Protein AF-A0A9P1G2E0-F1 (afdb_monomer)

Mean predicted aligned error: 15.25 Å

Nearest PDB structures (foldseek):
  3blz-assembly1_D  TM=8.484E-01  e=2.806E-01  Shewanella baltica OS155
  5u6y-assembly1_A  TM=2.584E-01  e=3.972E-03  Rattus norvegicus
  8uso-assembly1_A  TM=2.865E-01  e=1.308E-02  Homo sapiens
  4tw1-assembly1_C  TM=4.889E-01  e=6.371E+00  Staphylococcus aureus subsp. aureus USA300_TCH1516

Radius of gyration: 26.03 Å; Cα contacts (8 Å, |Δi|>4): 347; chains: 1; bounding box: 68×66×63 Å

Solvent-accessible surface area (backbone atoms only — not comparable to full-atom values): 17480 Å² total; per-residue (Å²): 87,64,48,99,87,64,48,82,43,88,71,55,65,56,67,60,50,52,50,50,52,50,47,46,41,65,70,46,50,50,56,50,22,64,74,70,73,52,82,71,76,44,79,48,80,31,63,42,84,47,91,59,60,47,47,65,48,75,45,81,41,80,42,79,42,72,43,99,84,67,46,82,44,78,46,79,44,68,52,27,35,42,29,39,35,58,32,25,36,72,94,79,38,53,49,60,81,35,58,54,49,69,48,30,53,50,53,41,49,52,53,37,58,36,43,71,80,35,85,56,94,45,71,68,32,53,55,49,38,26,50,52,33,29,44,42,35,78,73,62,58,74,67,61,93,87,61,54,61,92,73,71,59,94,47,69,54,57,44,50,30,60,76,46,41,17,73,69,56,69,69,62,45,53,50,48,49,51,57,50,53,51,53,55,51,62,74,67,53,76,84,70,82,94,70,89,83,84,90,80,78,92,76,92,75,83,77,71,78,76,66,80,75,70,56,71,65,58,60,50,53,52,49,52,40,52,48,32,38,52,48,9,51,50,60,24,34,52,70,51,23,54,77,61,51,54,82,88,35,71,52,74,50,68,46,100,89,67,46,82,44,78,34,48,33,68,60,46,47,51,45,24,54,69,39,60,52,48,71,75,57,52,75,74,38,75,82,53,64,73,62,76,79,76,124

pLDDT: mean 86.33, std 17.56, range [36.38, 98.75]

Sequence (295 aa):
MRTPEGKKVPLKNRDKVVQTLHELNTKVALPICRQFGLRYNFFSEHHPQAKKAGVTCKEPLILRKQGPDGTEVQETRYLVTIRLRLRLHPTKGDPQTDFVSHGTQIAVLLHELCHLKHMNHGKDFMLFLRDIFAFANKTLGVFAAGESNEIPSPWPWENLIFQRAGDVSDEELLKLFAEHREKQRQVKTPEPPEEAKEPNQVEAETEAEVLPEVPEALDIEVAVALEAYFDGLHNGDVDRFKEVWHPEGHLYWISPEGDLVDRNAEQFIAYVEENKKSPHLAEYDPRWQGIRHGQ

Secondary structure (DSSP, 8-state):
-B-TT--B-PPS-HHHHHHHHHHIIIIIIHHHHHHHT---SEEEEPPTT-SSSEEEEEEEEEEEEE-TTSPEEEEEEEEEEEEE--B--TTTS-TTT-B--HHHHHHHHHHHHHHTT-SS-SHHHHHHHHHHHHHIIIII--PPTT---SS--SSHHHHHHHHTTT---HHHHHHHHHHHHHHHHHHH-PPPPS---------------------HHHHHHHHHHHHHHHHHHHHT-HHHHHTTS-TT-EEEEE-TTSPEEEEEHHHHHHHHHH-TT-HHHHTT-HHHHTTTT--

Organism: NCBI:txid2562237

InterPro domains:
  IPR002725 YgjP-like, metallopeptidase domain [PF01863] (108-130)
  IPR032710 NTF2-like domain superfamily [SSF54427] (222-281)
  IPR039437 Aldolase FrzH/putative lumazine-binding [PF12893] (222-277)

Foldseek 3Di:
DADPVRDDDDAAPVVVQVVLQVCCVPLAVVVLCVVPVFDADEEEADDLQDPDQKDKDWAWDWDWDQDPVRDTDTDTDTHIYIHGHQAHRVVGDDRNPGGFFQLQRNLRSLLNSLCSPDVDPDLSSLLSSLVSQ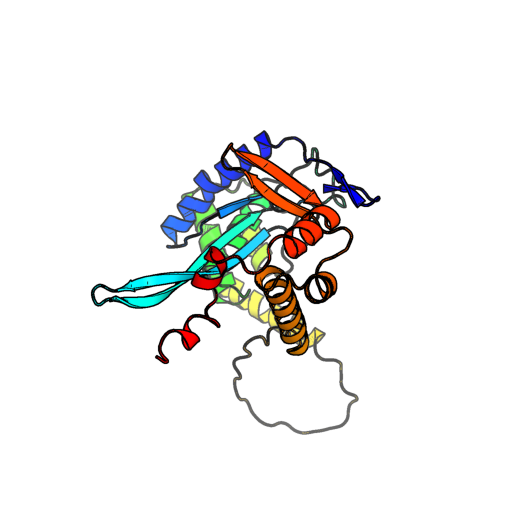CCCCPPSVSDDPPGDHPDDDPQPSSNVSSNCSSPDDSVRSVVSRVVVVVVVVVVPDDDDPDDDDDDDDDDDDDPPPPDPPPPPVVVVVVVQLVVLCVCCQQQLPLVSNVVNADQQDWDWDADPVRDIDIDGPVRVSVVSNVCHHDVVVLVVPPVNVVVVVPD

Structure (mmCIF, N/CA/C/O backbone):
data_AF-A0A9P1G2E0-F1
#
_entry.id   AF-A0A9P1G2E0-F1
#
loop_
_atom_site.group_PDB
_atom_site.id
_atom_site.type_symbol
_atom_site.label_atom_id
_atom_site.label_alt_id
_atom_site.label_comp_id
_atom_site.label_asym_id
_atom_site.label_entity_id
_atom_site.label_seq_id
_atom_site.pdbx_PDB_ins_code
_atom_site.Cartn_x
_atom_site.Cartn_y
_atom_site.Cartn_z
_atom_site.occupancy
_atom_site.B_iso_or_equiv
_atom_site.auth_seq_id
_atom_site.auth_comp_id
_atom_site.auth_asym_id
_atom_site.auth_atom_id
_atom_site.pdbx_PDB_model_num
ATOM 1 N N . MET A 1 1 ? 10.380 5.609 -15.021 1.00 85.81 1 MET A N 1
ATOM 2 C CA . MET A 1 1 ? 9.732 6.927 -15.215 1.00 85.81 1 MET A CA 1
ATOM 3 C C . MET A 1 1 ? 9.804 7.292 -16.685 1.00 85.81 1 MET A C 1
ATOM 5 O O . MET A 1 1 ? 10.759 6.869 -17.326 1.00 85.81 1 MET A O 1
ATOM 9 N N . ARG A 1 2 ? 8.838 8.034 -17.229 1.00 84.88 2 ARG A N 1
ATOM 10 C CA . ARG A 1 2 ? 8.972 8.646 -18.558 1.00 84.88 2 ARG A CA 1
ATOM 11 C C . ARG A 1 2 ? 9.260 10.141 -18.427 1.00 84.88 2 ARG A C 1
ATOM 13 O O . ARG A 1 2 ? 8.618 10.794 -17.604 1.00 84.88 2 ARG A O 1
ATOM 20 N N . THR A 1 3 ? 10.214 10.649 -19.204 1.00 83.50 3 THR A N 1
ATOM 21 C CA . THR A 1 3 ? 10.449 12.097 -19.348 1.00 83.50 3 THR A CA 1
ATOM 22 C C . THR A 1 3 ? 9.277 12.761 -20.086 1.00 83.50 3 THR A C 1
ATOM 24 O O . THR A 1 3 ? 8.442 12.039 -20.644 1.00 83.50 3 THR A O 1
ATOM 27 N N . PRO A 1 4 ? 9.189 14.105 -20.123 1.00 82.62 4 PRO A N 1
ATOM 28 C CA . PRO A 1 4 ? 8.203 14.803 -20.954 1.00 82.62 4 PRO A CA 1
ATOM 29 C C . PRO A 1 4 ? 8.255 14.381 -22.431 1.00 82.62 4 PRO A C 1
ATOM 31 O O . PRO A 1 4 ? 7.226 14.308 -23.090 1.00 82.62 4 PRO A O 1
ATOM 34 N N . GLU A 1 5 ? 9.434 13.994 -22.922 1.00 87.62 5 GLU A N 1
ATOM 35 C CA . GLU A 1 5 ? 9.670 13.489 -24.282 1.00 87.62 5 GLU A CA 1
ATOM 36 C C . GLU A 1 5 ? 9.358 11.984 -24.428 1.00 87.62 5 GLU A C 1
ATOM 38 O O . GLU A 1 5 ? 9.706 11.359 -25.427 1.00 87.62 5 GLU A O 1
ATOM 43 N N . GLY A 1 6 ? 8.760 11.356 -23.410 1.00 86.62 6 GLY A N 1
ATOM 44 C CA . GLY A 1 6 ? 8.319 9.958 -23.431 1.00 86.62 6 GLY A CA 1
ATOM 45 C C . GLY A 1 6 ? 9.413 8.910 -23.188 1.00 86.62 6 GLY A C 1
ATOM 46 O O . GLY A 1 6 ? 9.092 7.715 -23.104 1.00 86.62 6 GLY A O 1
ATOM 47 N N . LYS A 1 7 ? 10.681 9.319 -23.022 1.00 89.44 7 LYS A N 1
ATOM 48 C CA . LYS A 1 7 ? 11.826 8.409 -22.845 1.00 89.44 7 LYS A CA 1
ATOM 49 C C . LYS A 1 7 ? 11.808 7.733 -21.479 1.00 89.44 7 LYS A C 1
ATOM 51 O O . LYS A 1 7 ? 11.596 8.384 -20.457 1.00 89.44 7 LYS A O 1
ATOM 56 N N . LYS A 1 8 ? 12.066 6.421 -21.443 1.00 90.12 8 LYS A N 1
ATOM 57 C CA . LYS A 1 8 ? 12.159 5.653 -20.192 1.00 90.12 8 LYS A CA 1
ATOM 58 C C . LYS A 1 8 ? 13.475 5.970 -19.478 1.00 90.12 8 LYS A C 1
ATOM 60 O O . LYS A 1 8 ? 14.547 5.789 -20.042 1.00 90.12 8 LYS A O 1
ATOM 65 N N . VAL A 1 9 ? 13.380 6.391 -18.222 1.00 91.62 9 VAL A N 1
ATOM 66 C CA . VAL A 1 9 ? 14.519 6.659 -17.336 1.00 91.62 9 VAL A CA 1
ATOM 67 C C . VAL A 1 9 ? 14.429 5.744 -16.111 1.00 91.62 9 VAL A C 1
ATOM 69 O O . VAL A 1 9 ? 13.342 5.642 -15.509 1.00 91.62 9 VAL A O 1
ATOM 72 N N . PRO A 1 10 ? 15.533 5.065 -15.735 1.00 93.06 10 PRO A N 1
ATOM 73 C CA . PRO A 1 10 ? 15.583 4.250 -14.528 1.00 93.06 10 PRO A CA 1
ATOM 74 C C . PRO A 1 10 ? 15.415 5.113 -13.270 1.00 93.06 10 PRO A C 1
ATOM 76 O O . PRO A 1 10 ? 15.806 6.280 -13.224 1.00 93.06 10 PRO A O 1
ATOM 79 N N . LEU A 1 11 ? 14.802 4.536 -12.237 1.00 94.44 11 LEU A N 1
ATOM 80 C CA . LEU A 1 11 ? 14.634 5.194 -10.941 1.00 94.44 11 LEU A CA 1
ATOM 81 C C . LEU A 1 11 ? 15.854 4.922 -10.057 1.00 94.44 11 LEU A C 1
ATOM 83 O O . LEU A 1 11 ? 16.187 3.762 -9.810 1.00 94.44 11 LEU A O 1
ATOM 87 N N . LYS A 1 12 ? 16.492 5.985 -9.560 1.00 95.62 12 LYS A N 1
ATOM 88 C CA . LYS A 1 12 ? 17.613 5.930 -8.608 1.00 95.62 12 LYS A CA 1
ATOM 89 C C . LYS A 1 12 ? 17.149 5.488 -7.217 1.00 95.62 12 LYS A C 1
ATOM 91 O O . LYS A 1 12 ? 15.952 5.439 -6.947 1.00 95.62 12 LYS A O 1
ATOM 96 N N . ASN A 1 13 ? 18.082 5.211 -6.303 1.00 96.38 13 ASN A N 1
ATOM 97 C CA . ASN A 1 13 ? 17.789 4.886 -4.896 1.00 96.38 13 ASN A CA 1
ATOM 98 C C . ASN A 1 13 ? 16.899 3.638 -4.727 1.00 96.38 13 ASN A C 1
ATOM 100 O O . ASN A 1 13 ? 15.944 3.642 -3.947 1.00 96.38 13 ASN A O 1
ATOM 104 N N . ARG A 1 14 ? 17.175 2.577 -5.500 1.00 96.25 14 ARG A N 1
ATOM 105 C CA . ARG A 1 14 ? 16.427 1.309 -5.423 1.00 96.25 14 ARG A CA 1
ATOM 106 C C . ARG A 1 14 ? 16.575 0.639 -4.058 1.00 96.25 14 ARG A C 1
ATOM 108 O O . ARG A 1 14 ? 15.578 0.156 -3.537 1.00 96.25 14 ARG A O 1
ATOM 115 N N . ASP A 1 15 ? 17.757 0.705 -3.452 1.00 97.62 15 ASP A N 1
ATOM 116 C CA . ASP A 1 15 ? 18.014 0.093 -2.142 1.00 97.62 15 ASP A CA 1
ATOM 117 C C . ASP A 1 15 ? 17.153 0.717 -1.043 1.00 97.62 15 ASP A C 1
ATOM 119 O O . ASP A 1 15 ? 16.541 0.001 -0.255 1.00 97.62 15 ASP A O 1
ATOM 123 N N . LYS A 1 16 ? 16.998 2.048 -1.061 1.00 97.56 16 LYS A N 1
ATOM 124 C CA . LYS A 1 16 ? 16.093 2.759 -0.147 1.00 97.56 16 LYS A CA 1
ATOM 125 C C . LYS A 1 16 ? 14.645 2.294 -0.318 1.00 97.56 16 LYS A C 1
ATOM 127 O O . LYS A 1 16 ? 13.977 2.031 0.671 1.00 97.56 16 LYS A O 1
ATOM 132 N N . VAL A 1 17 ? 14.171 2.138 -1.559 1.00 97.94 17 VAL A N 1
ATOM 133 C CA . VAL A 1 17 ? 12.824 1.598 -1.835 1.00 97.94 17 VAL A CA 1
ATOM 134 C C . VAL A 1 17 ? 12.663 0.191 -1.275 1.00 97.94 17 VAL A C 1
ATOM 136 O O . VAL A 1 17 ? 11.662 -0.088 -0.625 1.00 97.94 17 VAL A O 1
ATOM 139 N N . VAL A 1 18 ? 13.632 -0.692 -1.522 1.00 98.06 18 VAL A N 1
ATOM 140 C CA . VAL A 1 18 ? 13.585 -2.078 -1.040 1.00 98.06 18 VAL A CA 1
ATOM 141 C C . VAL A 1 18 ? 13.570 -2.112 0.486 1.00 98.06 18 VAL A C 1
ATOM 143 O O . VAL A 1 18 ? 12.752 -2.825 1.061 1.00 98.06 18 VAL A O 1
ATOM 146 N N . GLN A 1 19 ? 14.404 -1.302 1.142 1.00 98.38 19 GLN A N 1
ATOM 147 C CA . GLN A 1 19 ? 14.433 -1.188 2.597 1.00 98.38 19 GLN A CA 1
ATOM 148 C C . GLN A 1 19 ? 13.096 -0.685 3.153 1.00 98.38 19 GLN A C 1
ATOM 150 O O . GLN A 1 19 ? 12.555 -1.298 4.070 1.00 98.38 19 GLN A O 1
ATOM 155 N N . THR A 1 20 ? 12.526 0.375 2.571 1.00 98.38 20 THR A N 1
ATOM 156 C CA . THR A 1 20 ? 11.222 0.913 2.981 1.00 98.38 20 THR A CA 1
ATOM 157 C C . THR A 1 20 ? 10.100 -0.106 2.781 1.00 98.38 20 THR A C 1
ATOM 159 O O . THR A 1 20 ? 9.311 -0.326 3.694 1.00 98.38 20 THR A O 1
ATOM 162 N N . LEU A 1 21 ? 10.036 -0.787 1.630 1.00 98.62 21 LEU A N 1
ATOM 163 C CA . LEU A 1 21 ? 9.050 -1.850 1.401 1.00 98.62 21 LEU A CA 1
ATOM 164 C C . LEU A 1 21 ? 9.221 -2.996 2.397 1.00 98.62 21 LEU A C 1
ATOM 166 O O . LEU A 1 21 ? 8.234 -3.488 2.932 1.00 98.62 21 LEU A O 1
ATOM 170 N N . HIS A 1 22 ? 10.456 -3.422 2.658 1.00 98.44 22 HIS A N 1
ATOM 171 C CA . HIS A 1 22 ? 10.729 -4.482 3.620 1.00 98.44 22 HIS A CA 1
ATOM 172 C C . HIS A 1 22 ? 10.270 -4.092 5.028 1.00 98.44 22 HIS A C 1
ATOM 174 O O . HIS A 1 22 ? 9.613 -4.886 5.701 1.00 98.44 22 HIS A O 1
ATOM 180 N N . GLU A 1 23 ? 10.564 -2.866 5.457 1.00 98.25 23 GLU A N 1
ATOM 181 C CA . GLU A 1 23 ? 10.144 -2.336 6.749 1.00 98.25 23 GLU A CA 1
ATOM 182 C C . GLU A 1 23 ? 8.618 -2.258 6.869 1.00 98.25 23 GLU A C 1
ATOM 184 O O . GLU A 1 23 ? 8.053 -2.840 7.794 1.00 98.25 23 GLU A O 1
ATOM 189 N N . LEU A 1 24 ? 7.941 -1.637 5.899 1.00 98.56 24 LEU A N 1
ATOM 190 C CA . LEU A 1 24 ? 6.477 -1.566 5.849 1.00 98.56 24 LEU A CA 1
ATOM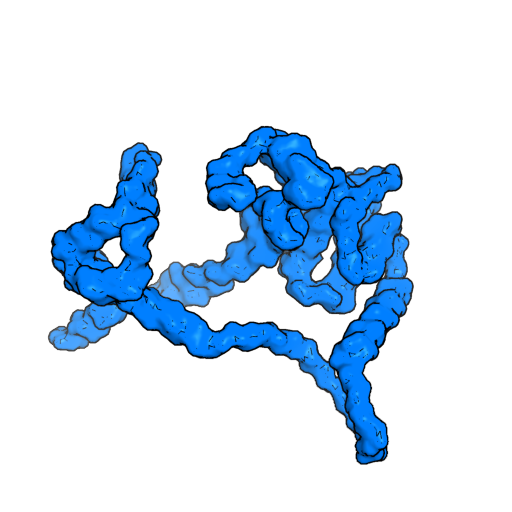 191 C C . LEU A 1 24 ? 5.847 -2.967 5.860 1.00 98.56 24 LEU A C 1
ATOM 193 O O . LEU A 1 24 ? 4.901 -3.232 6.599 1.00 98.56 24 LEU A O 1
ATOM 197 N N . ASN A 1 25 ? 6.397 -3.899 5.083 1.00 98.50 25 ASN A N 1
ATOM 198 C CA . ASN A 1 25 ? 5.902 -5.267 5.011 1.00 98.50 25 ASN A CA 1
ATOM 199 C C . ASN A 1 25 ? 6.029 -5.992 6.357 1.00 98.50 25 ASN A C 1
ATOM 201 O O . ASN A 1 25 ? 5.070 -6.577 6.855 1.00 98.50 25 ASN A O 1
ATOM 205 N N . THR A 1 26 ? 7.225 -5.965 6.944 1.00 98.25 26 THR A N 1
ATOM 206 C CA . THR A 1 26 ? 7.556 -6.770 8.127 1.00 98.25 26 THR A CA 1
ATOM 207 C C . THR A 1 26 ? 7.026 -6.175 9.423 1.00 98.25 26 THR A C 1
ATOM 209 O O . THR A 1 26 ? 6.558 -6.930 10.275 1.00 98.25 26 THR A O 1
ATOM 212 N N . LYS A 1 27 ? 7.069 -4.847 9.575 1.00 98.12 27 LYS A N 1
ATOM 213 C CA . LYS A 1 27 ? 6.676 -4.160 10.811 1.00 98.12 27 LYS A CA 1
ATOM 214 C C . LYS A 1 27 ? 5.210 -3.736 10.841 1.00 98.12 27 LYS A C 1
ATOM 216 O O . LYS A 1 27 ? 4.675 -3.561 11.929 1.00 98.12 27 LYS A O 1
ATOM 221 N N . VAL A 1 28 ? 4.558 -3.588 9.683 1.00 98.50 28 VAL A N 1
ATOM 222 C CA . VAL A 1 28 ? 3.184 -3.057 9.594 1.00 98.50 28 VAL A CA 1
ATOM 223 C C . VAL A 1 28 ? 2.243 -4.071 8.948 1.00 98.50 28 VAL A C 1
ATOM 225 O O . VAL A 1 28 ? 1.336 -4.580 9.605 1.00 98.50 28 VAL A O 1
ATOM 228 N N . ALA A 1 29 ? 2.474 -4.421 7.679 1.00 98.62 29 ALA A N 1
ATOM 229 C CA . ALA A 1 29 ? 1.524 -5.204 6.892 1.00 98.62 29 ALA A CA 1
ATOM 230 C C . ALA A 1 29 ? 1.313 -6.624 7.436 1.00 98.62 29 ALA A C 1
ATOM 232 O O . ALA A 1 29 ? 0.171 -7.040 7.634 1.00 98.62 29 ALA A O 1
ATOM 233 N N . LEU A 1 30 ? 2.390 -7.368 7.711 1.00 98.50 30 LEU A N 1
ATOM 234 C CA . LEU A 1 30 ? 2.300 -8.745 8.206 1.00 98.50 30 LEU A CA 1
ATOM 235 C C . LEU A 1 30 ? 1.657 -8.847 9.603 1.00 98.50 30 LEU A C 1
ATOM 237 O O . LEU A 1 30 ? 0.790 -9.711 9.771 1.00 98.50 30 LEU A O 1
ATOM 241 N N . PRO A 1 31 ? 2.004 -8.002 10.598 1.00 98.69 31 PRO A N 1
ATOM 242 C C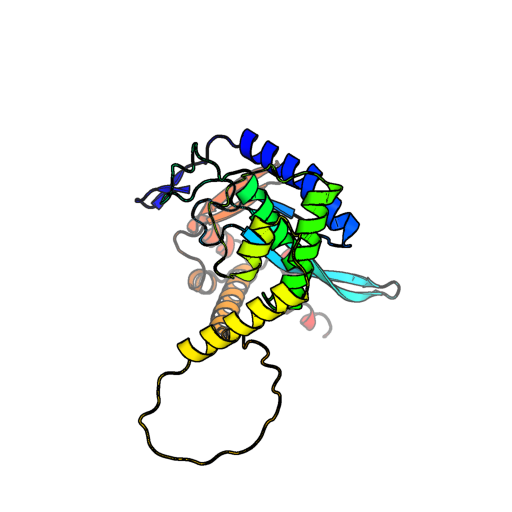A . PRO A 1 31 ? 1.300 -7.980 11.879 1.00 98.69 31 PRO A CA 1
ATOM 243 C C . PRO A 1 31 ? -0.203 -7.721 11.743 1.00 98.69 31 PRO A C 1
ATOM 245 O O . PRO A 1 31 ? -0.997 -8.446 12.340 1.00 98.69 31 PRO A O 1
ATOM 248 N N . ILE A 1 32 ? -0.601 -6.756 10.910 1.00 98.69 32 ILE A N 1
ATOM 249 C CA . ILE A 1 32 ? -2.017 -6.455 10.646 1.00 98.69 32 ILE A CA 1
ATOM 250 C C . ILE A 1 32 ? -2.694 -7.640 9.960 1.00 98.69 32 ILE A C 1
ATOM 252 O O . ILE A 1 32 ? -3.754 -8.086 10.392 1.00 98.69 32 ILE A O 1
ATOM 256 N N . CYS A 1 33 ? -2.067 -8.215 8.935 1.00 98.69 33 CYS A N 1
ATOM 257 C CA . CYS A 1 33 ? -2.611 -9.382 8.248 1.00 98.69 33 CYS A CA 1
ATOM 258 C C . CYS A 1 33 ? -2.838 -10.556 9.202 1.00 98.69 33 CYS A C 1
ATOM 260 O O . CYS A 1 33 ? -3.881 -11.203 9.140 1.00 98.69 33 CYS A O 1
ATOM 262 N N . ARG A 1 34 ? -1.904 -10.799 10.128 1.00 98.50 34 ARG A N 1
ATOM 263 C CA . ARG A 1 34 ? -2.056 -11.827 11.161 1.00 98.50 34 ARG A CA 1
ATOM 264 C C . ARG A 1 34 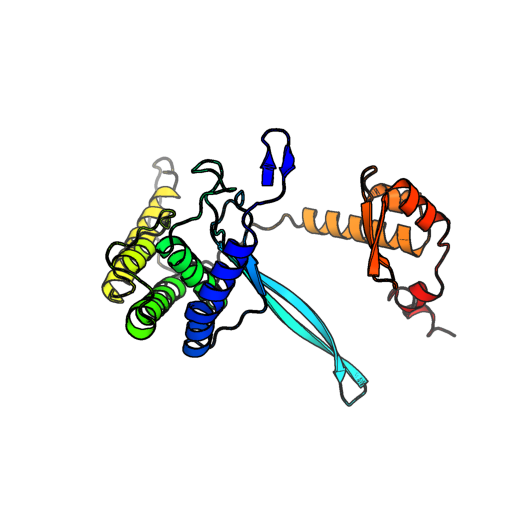? -3.216 -11.516 12.105 1.00 98.50 34 ARG A C 1
ATOM 266 O O . ARG A 1 34 ? -4.005 -12.414 12.376 1.00 98.50 34 ARG A O 1
ATOM 273 N N . GLN A 1 35 ? -3.319 -10.275 12.576 1.00 98.50 35 GLN A N 1
ATOM 274 C CA . GLN A 1 35 ? -4.364 -9.853 13.510 1.00 98.50 35 GLN A CA 1
ATOM 275 C C . GLN A 1 35 ? -5.769 -9.976 12.907 1.00 98.50 35 GLN A C 1
ATOM 277 O O . GLN A 1 35 ? -6.693 -10.423 13.580 1.00 98.50 35 GLN A O 1
ATOM 282 N N . PHE A 1 36 ? -5.930 -9.592 11.640 1.00 98.06 36 PHE A N 1
ATOM 283 C CA . PHE A 1 36 ? -7.238 -9.490 10.988 1.00 98.06 36 PHE A CA 1
ATOM 284 C C . PHE A 1 36 ? -7.536 -10.628 9.998 1.00 98.06 36 PHE A C 1
ATOM 286 O O . PHE A 1 36 ? -8.539 -10.580 9.288 1.00 98.06 36 PHE A O 1
ATOM 293 N N . GLY A 1 37 ? -6.678 -11.651 9.930 1.00 97.94 37 GLY A N 1
ATOM 294 C CA . GLY A 1 37 ? -6.859 -12.799 9.037 1.00 97.94 37 GLY A CA 1
ATOM 295 C C . GLY A 1 37 ? -6.758 -12.455 7.545 1.00 97.94 37 GLY A C 1
ATOM 296 O O . GLY A 1 37 ? -7.384 -13.120 6.721 1.00 97.94 37 GLY A O 1
ATOM 297 N N . LEU A 1 38 ? -5.990 -11.425 7.186 1.00 98.12 38 LEU A N 1
ATOM 298 C CA . LEU A 1 38 ? -5.800 -10.986 5.800 1.00 98.12 38 LEU A CA 1
ATOM 299 C C . LEU A 1 38 ? -4.617 -11.708 5.148 1.00 98.12 38 LEU A C 1
ATOM 301 O O . LEU A 1 38 ? -3.703 -12.180 5.827 1.00 98.12 38 LEU A O 1
ATOM 305 N N . ARG A 1 39 ? -4.620 -11.791 3.813 1.00 97.25 39 ARG A N 1
ATOM 306 C CA . ARG A 1 39 ? -3.534 -12.402 3.034 1.00 97.25 39 ARG A CA 1
ATOM 307 C C . ARG A 1 39 ? -3.331 -11.673 1.710 1.00 97.25 39 ARG A C 1
ATOM 309 O O . ARG A 1 39 ? -4.300 -11.314 1.048 1.00 97.25 39 ARG A O 1
ATOM 316 N N . TYR A 1 40 ? -2.070 -11.524 1.319 1.00 98.12 40 TYR A N 1
ATOM 317 C CA . TYR A 1 40 ? -1.649 -11.112 -0.018 1.00 98.12 40 TYR A CA 1
ATOM 318 C C . TYR A 1 40 ? -0.419 -11.920 -0.446 1.00 98.12 40 TYR A C 1
ATOM 320 O O . TYR A 1 40 ? 0.250 -12.536 0.385 1.00 98.12 40 TYR A O 1
ATOM 328 N N . ASN A 1 41 ? -0.137 -11.938 -1.747 1.00 97.50 41 ASN A N 1
ATOM 329 C CA . ASN A 1 41 ? 0.970 -12.683 -2.344 1.00 97.50 41 ASN A CA 1
ATOM 330 C C . ASN A 1 41 ? 2.179 -11.784 -2.604 1.00 97.50 41 ASN A C 1
ATOM 332 O O . ASN A 1 41 ? 3.305 -12.173 -2.307 1.00 97.50 41 ASN A O 1
ATOM 336 N N . PHE A 1 42 ? 1.947 -10.582 -3.137 1.00 97.94 42 PHE A N 1
ATOM 337 C CA . PHE A 1 42 ? 3.019 -9.673 -3.540 1.00 97.94 42 PHE A CA 1
ATOM 338 C C . PHE A 1 42 ? 2.850 -8.287 -2.930 1.00 97.94 42 PHE A C 1
ATOM 340 O O . PHE A 1 42 ? 1.744 -7.748 -2.874 1.00 97.94 42 PHE A O 1
ATOM 347 N N . PHE A 1 43 ? 3.974 -7.700 -2.527 1.00 98.31 43 PHE A N 1
ATOM 348 C CA . PHE A 1 43 ? 4.064 -6.330 -2.041 1.00 98.31 43 PHE A CA 1
ATOM 349 C C . PHE A 1 43 ? 5.213 -5.619 -2.744 1.00 98.31 43 PHE A C 1
ATOM 351 O O . PHE A 1 43 ? 6.351 -6.085 -2.709 1.00 98.31 43 PHE A O 1
ATOM 358 N N . SER A 1 44 ? 4.913 -4.532 -3.450 1.00 98.25 44 SER A N 1
ATOM 359 C CA . SER A 1 44 ? 5.881 -3.894 -4.347 1.00 98.25 44 SER A CA 1
ATOM 360 C C . SER A 1 44 ? 5.684 -2.385 -4.465 1.00 98.25 44 SER A C 1
ATOM 362 O O . SER A 1 44 ? 4.677 -1.824 -4.035 1.00 98.25 44 SER A O 1
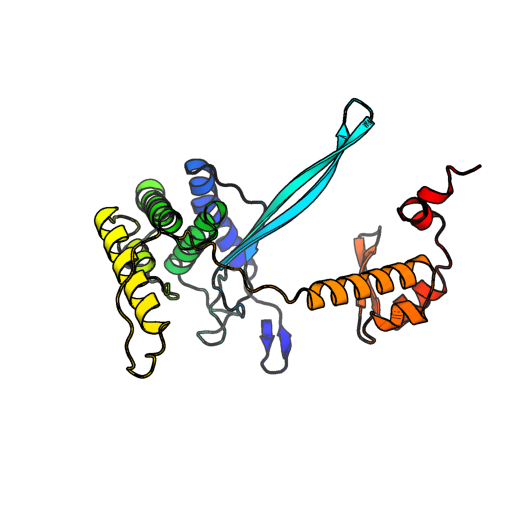ATOM 364 N N . GLU A 1 45 ? 6.664 -1.708 -5.060 1.00 98.25 45 GLU A N 1
ATOM 365 C CA . GLU A 1 45 ? 6.559 -0.284 -5.370 1.00 98.25 45 GLU A CA 1
ATOM 366 C C . GLU A 1 45 ? 5.600 -0.062 -6.550 1.00 98.25 45 GLU A C 1
ATOM 368 O O . GLU A 1 45 ? 5.693 -0.717 -7.591 1.00 98.25 45 GLU A O 1
ATOM 373 N N . HIS A 1 46 ? 4.707 0.913 -6.411 1.00 97.62 46 HIS A N 1
ATOM 374 C CA . HIS A 1 46 ? 3.898 1.430 -7.502 1.00 97.62 46 HIS A CA 1
ATOM 375 C C . HIS A 1 46 ? 4.611 2.569 -8.235 1.00 97.62 46 HIS A C 1
ATOM 377 O O . HIS A 1 46 ? 5.403 3.319 -7.663 1.00 97.62 46 HIS A O 1
ATOM 383 N N . HIS A 1 47 ? 4.314 2.727 -9.523 1.00 95.75 47 HIS A N 1
ATOM 384 C CA . HIS A 1 47 ? 5.012 3.695 -10.357 1.00 95.75 47 HIS A CA 1
ATOM 385 C C . HIS A 1 47 ? 4.758 5.144 -9.872 1.00 95.75 47 HIS A C 1
ATOM 387 O O . HIS A 1 47 ? 3.608 5.498 -9.609 1.00 95.75 47 HIS A O 1
ATOM 393 N N . PRO A 1 48 ? 5.776 6.031 -9.808 1.00 95.31 48 PRO A N 1
ATOM 394 C CA . PRO A 1 48 ? 5.613 7.396 -9.288 1.00 95.31 48 PRO A CA 1
ATOM 395 C C . PRO A 1 48 ? 4.630 8.262 -10.086 1.00 95.31 48 PRO A C 1
ATOM 397 O O . PRO A 1 48 ? 4.006 9.153 -9.527 1.00 95.31 48 PRO A O 1
ATOM 400 N N . GLN A 1 49 ? 4.469 7.989 -11.384 1.00 94.44 49 GLN A N 1
ATOM 401 C CA . GLN A 1 49 ? 3.501 8.672 -12.261 1.00 94.44 49 GLN A CA 1
ATOM 402 C C . GLN A 1 49 ? 2.100 8.033 -12.243 1.00 94.44 49 GLN A C 1
ATOM 404 O O . GLN A 1 49 ? 1.237 8.426 -13.022 1.00 94.44 49 GLN A O 1
ATOM 409 N N . ALA A 1 50 ? 1.861 7.008 -11.418 1.00 93.81 50 ALA A N 1
ATOM 410 C CA . ALA A 1 50 ? 0.526 6.435 -11.303 1.00 93.81 50 ALA A CA 1
ATOM 411 C C . ALA A 1 50 ? -0.444 7.446 -10.682 1.00 93.81 50 ALA A C 1
ATOM 413 O O . ALA A 1 50 ? -0.052 8.222 -9.813 1.00 93.81 50 ALA A O 1
ATOM 414 N N . LYS A 1 51 ? -1.716 7.418 -11.096 1.00 92.19 51 LYS A N 1
ATOM 415 C CA . LYS A 1 51 ? -2.748 8.321 -10.557 1.00 92.19 51 LYS A CA 1
ATOM 416 C C . LYS A 1 51 ? -3.031 8.033 -9.077 1.00 92.19 51 LYS A C 1
ATOM 418 O O . LYS A 1 51 ? -3.063 8.956 -8.267 1.00 92.19 51 LYS A O 1
ATOM 423 N N . LYS A 1 52 ? -3.184 6.753 -8.724 1.00 94.44 52 LYS A N 1
ATOM 424 C CA . LYS A 1 52 ? -3.444 6.301 -7.351 1.00 94.44 52 LYS A CA 1
ATOM 425 C C . LYS A 1 52 ? -2.141 6.176 -6.556 1.00 94.44 52 LYS A C 1
ATOM 427 O O . LYS A 1 52 ? -1.093 5.853 -7.114 1.00 94.44 52 LYS A O 1
ATOM 432 N N . ALA A 1 53 ? -2.210 6.462 -5.257 1.00 95.38 53 ALA A N 1
ATOM 433 C CA . ALA A 1 53 ? -1.071 6.329 -4.348 1.00 95.38 53 ALA A CA 1
ATOM 434 C C . ALA A 1 53 ? -0.821 4.871 -3.934 1.00 95.38 53 ALA A C 1
ATOM 436 O O . ALA A 1 53 ? 0.324 4.490 -3.710 1.00 95.38 53 ALA A O 1
ATOM 437 N N . GLY A 1 54 ? -1.875 4.061 -3.888 1.00 97.38 54 GLY A N 1
ATOM 438 C CA . GLY A 1 54 ? -1.829 2.625 -3.665 1.00 97.38 54 GLY A CA 1
ATOM 439 C C . GLY A 1 54 ? -2.778 1.907 -4.618 1.00 97.38 54 GLY A C 1
ATOM 440 O O . GLY A 1 54 ? -3.630 2.535 -5.259 1.00 97.38 54 GLY A O 1
ATOM 441 N N . VAL A 1 55 ? -2.571 0.604 -4.777 1.00 97.75 55 VAL A N 1
ATOM 442 C CA . VAL A 1 55 ? -3.536 -0.273 -5.435 1.00 97.75 55 VAL A CA 1
ATOM 443 C C . VAL A 1 55 ? -3.420 -1.698 -4.912 1.00 97.75 55 VAL A C 1
ATOM 445 O O . VAL A 1 55 ? -2.318 -2.235 -4.766 1.00 97.75 55 VAL A O 1
ATOM 448 N N . THR A 1 56 ? -4.578 -2.317 -4.716 1.00 98.06 56 THR A N 1
ATOM 449 C CA . THR A 1 56 ? -4.743 -3.735 -4.422 1.00 98.06 56 THR A CA 1
ATOM 450 C C . THR A 1 56 ? -5.402 -4.414 -5.615 1.00 98.06 56 THR A C 1
ATOM 452 O O . THR A 1 56 ? -6.543 -4.112 -5.961 1.00 98.06 56 THR A O 1
ATOM 455 N N . CYS A 1 57 ? -4.682 -5.333 -6.255 1.00 95.50 57 CYS A N 1
ATOM 456 C CA . CYS A 1 57 ? -5.170 -6.121 -7.386 1.00 95.50 57 CYS A CA 1
ATOM 457 C C . CYS A 1 57 ? -5.451 -7.557 -6.940 1.00 95.50 57 CYS A C 1
ATOM 459 O O . CYS A 1 57 ? -4.633 -8.144 -6.230 1.00 95.50 57 CYS A O 1
ATOM 461 N N . LYS A 1 58 ? -6.573 -8.130 -7.384 1.00 94.56 58 LYS A N 1
ATOM 462 C CA . LYS A 1 58 ? -6.929 -9.542 -7.182 1.00 94.56 58 LYS A CA 1
ATOM 463 C C . LYS A 1 58 ? -7.073 -10.196 -8.551 1.00 94.56 58 LYS A C 1
ATOM 465 O O . LYS A 1 58 ? -8.114 -10.075 -9.186 1.00 94.56 58 LYS A O 1
ATOM 470 N N . GLU A 1 59 ? -6.015 -10.845 -9.012 1.00 92.56 59 GLU A N 1
ATOM 471 C CA . GLU A 1 59 ? -5.992 -11.499 -10.320 1.00 92.56 59 GLU A CA 1
ATOM 472 C C . GLU A 1 59 ? -6.436 -12.960 -10.163 1.00 92.56 59 GLU A C 1
ATOM 474 O O . GLU A 1 59 ? -5.886 -13.667 -9.311 1.00 92.56 59 GLU A O 1
ATOM 479 N N . PRO A 1 60 ? -7.444 -13.434 -10.917 1.00 91.31 60 PRO A N 1
ATOM 480 C CA . PRO A 1 60 ? -7.860 -14.826 -10.847 1.00 91.31 60 PRO A CA 1
ATOM 481 C C . PRO A 1 60 ? -6.755 -15.727 -11.408 1.00 91.31 60 PRO A C 1
ATOM 483 O O . PRO A 1 60 ? -6.263 -15.537 -12.516 1.00 91.31 60 PRO A O 1
ATOM 486 N N . LEU A 1 61 ? -6.385 -16.739 -10.634 1.00 90.38 61 LEU A N 1
ATOM 487 C CA . LEU A 1 61 ? -5.477 -17.807 -11.012 1.00 90.38 61 LEU A CA 1
ATOM 488 C C . LEU A 1 61 ? -6.276 -19.104 -11.085 1.00 90.38 61 LEU A C 1
ATOM 490 O O . LEU A 1 61 ? -6.647 -19.683 -10.062 1.00 90.38 61 LEU A O 1
ATOM 494 N N . ILE A 1 62 ? -6.537 -19.555 -12.306 1.00 90.75 62 ILE A N 1
ATOM 495 C CA . ILE A 1 62 ? -7.225 -20.815 -12.562 1.00 90.75 62 ILE A CA 1
ATOM 496 C C . ILE A 1 62 ? -6.209 -21.950 -12.428 1.00 90.75 62 ILE A C 1
ATOM 498 O O . ILE A 1 62 ? -5.302 -22.083 -13.246 1.00 90.75 62 ILE A O 1
ATOM 502 N N . LEU A 1 63 ? -6.363 -22.778 -11.398 1.00 89.69 63 LEU A N 1
ATOM 503 C CA . LEU A 1 63 ? -5.568 -23.984 -11.209 1.00 89.69 63 LEU A CA 1
ATOM 504 C C . LEU A 1 63 ? -6.364 -25.192 -11.690 1.00 89.69 63 LEU A C 1
ATOM 506 O O . LEU A 1 63 ? -7.470 -25.432 -11.216 1.00 89.69 63 LEU A O 1
ATOM 510 N N . ARG A 1 64 ? -5.789 -25.974 -12.600 1.00 91.56 64 ARG A N 1
ATOM 511 C CA . ARG A 1 64 ? -6.333 -27.270 -13.020 1.00 91.56 64 ARG A CA 1
ATOM 512 C C . ARG A 1 64 ? -5.552 -28.368 -12.311 1.00 91.56 64 ARG A C 1
ATOM 514 O O . ARG A 1 64 ? -4.322 -28.360 -12.335 1.00 91.56 64 ARG A O 1
ATOM 521 N N . LYS A 1 65 ? -6.248 -29.265 -11.617 1.00 91.75 65 LYS A N 1
ATOM 522 C CA . LYS A 1 65 ? -5.649 -30.380 -10.872 1.00 91.75 65 LYS A CA 1
ATOM 523 C C . LYS A 1 65 ? -6.394 -31.661 -11.204 1.00 91.75 65 LYS A C 1
ATOM 525 O O . LYS A 1 65 ? -7.615 -31.639 -11.283 1.00 91.75 65 LYS A O 1
ATOM 530 N N . GLN A 1 66 ? -5.680 -32.773 -11.335 1.00 90.81 66 GLN A N 1
ATOM 531 C CA . GLN A 1 66 ? -6.332 -34.079 -11.372 1.00 90.81 66 GLN A CA 1
ATOM 532 C C . GLN A 1 66 ? -6.723 -34.502 -9.956 1.00 90.81 66 GLN A C 1
ATOM 534 O O . GLN A 1 66 ? -5.903 -34.481 -9.034 1.00 90.81 66 GLN A O 1
ATOM 539 N N . GLY A 1 67 ? -7.993 -34.853 -9.794 1.00 86.50 67 GLY A N 1
ATOM 540 C CA . GLY A 1 67 ? -8.525 -35.505 -8.614 1.00 86.50 67 GLY A CA 1
ATOM 541 C C . GLY A 1 67 ? -7.991 -36.936 -8.469 1.00 86.50 67 GLY A C 1
ATOM 542 O O . GLY A 1 67 ? -7.416 -37.494 -9.407 1.00 86.50 67 GLY A O 1
ATOM 543 N N . PRO A 1 68 ? -8.186 -37.562 -7.296 1.00 86.56 68 PRO A N 1
ATOM 544 C CA . PRO A 1 68 ? -7.745 -38.936 -7.031 1.00 86.56 68 PRO A CA 1
ATOM 545 C C . PRO A 1 68 ? -8.353 -39.989 -7.973 1.00 86.56 68 PRO A C 1
ATOM 547 O O . PRO A 1 68 ? -7.815 -41.082 -8.108 1.00 86.56 68 PRO A O 1
ATOM 550 N N . ASP A 1 69 ? -9.481 -39.664 -8.597 1.00 90.69 69 ASP A N 1
ATOM 551 C CA . ASP A 1 69 ? -10.241 -40.478 -9.546 1.00 90.69 69 ASP A CA 1
ATOM 552 C C . ASP A 1 69 ? -9.901 -40.170 -11.019 1.00 90.69 69 ASP A C 1
ATOM 554 O O . ASP A 1 69 ? -10.526 -40.717 -11.924 1.00 90.69 69 ASP A O 1
ATOM 558 N N . GLY A 1 70 ? -8.917 -39.299 -11.270 1.00 88.50 70 GLY A N 1
ATOM 559 C CA . GLY A 1 70 ? -8.529 -38.859 -12.611 1.00 88.50 70 GLY A CA 1
ATOM 560 C C . GLY A 1 70 ? -9.410 -37.750 -13.197 1.00 88.50 70 GLY A C 1
ATOM 561 O O . GLY A 1 70 ? -9.160 -37.327 -14.325 1.00 88.50 70 GLY A O 1
ATOM 562 N N . THR A 1 71 ? -10.408 -37.246 -12.459 1.00 91.06 71 THR A N 1
ATOM 563 C CA . THR A 1 71 ? -11.239 -36.119 -12.915 1.00 91.06 71 THR A CA 1
ATOM 564 C C . THR A 1 71 ? -10.459 -34.807 -12.874 1.00 91.06 71 THR A C 1
ATOM 566 O O . THR A 1 71 ? -9.652 -34.574 -11.976 1.00 91.06 71 THR A O 1
ATOM 569 N N . GLU A 1 72 ? -10.669 -33.922 -13.847 1.00 88.06 72 GLU A N 1
ATOM 570 C CA . GLU A 1 72 ? -10.050 -32.596 -13.833 1.00 88.06 72 GLU A CA 1
ATOM 571 C C . GLU A 1 72 ? -10.884 -31.647 -12.961 1.00 88.06 72 GLU A C 1
ATOM 573 O O . GLU A 1 72 ? -12.042 -31.354 -13.253 1.00 88.06 72 GLU A O 1
ATOM 578 N N . VAL A 1 73 ? -10.294 -31.169 -11.868 1.00 90.75 73 VAL A N 1
ATOM 579 C CA . VAL A 1 73 ? -10.894 -30.196 -10.956 1.00 90.75 73 VAL A CA 1
ATOM 580 C C . VAL A 1 73 ? -10.270 -28.832 -11.217 1.00 90.75 73 VAL A C 1
ATOM 582 O O . VAL A 1 73 ? -9.052 -28.651 -11.115 1.00 90.75 73 VAL A O 1
ATOM 585 N N . GLN A 1 74 ? -11.120 -27.854 -11.523 1.00 91.25 74 GLN A N 1
ATOM 586 C CA . GLN A 1 74 ? -10.733 -26.457 -11.667 1.00 91.25 74 GLN A CA 1
ATOM 587 C C . GLN A 1 74 ? -10.934 -25.722 -10.335 1.00 91.25 74 GLN A C 1
ATOM 589 O O . GLN A 1 74 ? -12.040 -25.641 -9.810 1.00 91.25 74 GLN A O 1
ATOM 594 N N . GLU A 1 75 ? -9.857 -25.172 -9.783 1.00 91.25 75 GLU A N 1
ATOM 595 C CA . GLU A 1 75 ? -9.856 -24.365 -8.564 1.00 91.25 75 GLU A CA 1
ATOM 596 C C . GLU A 1 75 ? -9.435 -22.934 -8.917 1.00 91.25 75 GLU A C 1
ATOM 598 O O . GLU A 1 75 ? -8.289 -22.688 -9.297 1.00 91.25 75 GLU A O 1
ATOM 603 N N . THR A 1 76 ? -10.343 -21.969 -8.771 1.00 88.69 76 THR A N 1
ATOM 604 C CA . THR A 1 76 ? -9.997 -20.548 -8.911 1.00 88.69 76 THR A CA 1
ATOM 605 C C . THR A 1 76 ? -9.402 -20.042 -7.605 1.00 88.69 76 THR A C 1
ATOM 607 O O . THR A 1 76 ? -10.075 -19.973 -6.577 1.00 88.69 76 THR A O 1
ATOM 610 N N . ARG A 1 77 ? -8.128 -19.657 -7.646 1.00 90.19 77 ARG A N 1
ATOM 611 C CA . ARG A 1 77 ? -7.476 -18.875 -6.592 1.00 90.19 77 ARG A CA 1
ATOM 612 C C . ARG A 1 77 ? -7.358 -17.425 -7.024 1.00 90.19 77 ARG A C 1
ATOM 614 O O . ARG A 1 77 ? -7.549 -17.104 -8.188 1.00 90.19 77 ARG A O 1
ATOM 621 N N . TYR A 1 78 ? -7.009 -16.553 -6.090 1.00 90.69 78 TYR A N 1
ATOM 622 C CA . TYR A 1 78 ? -6.690 -15.166 -6.401 1.00 90.69 78 TYR A CA 1
ATOM 623 C C . TYR A 1 78 ? -5.248 -14.881 -6.017 1.00 90.69 78 TYR A C 1
ATOM 625 O O . TYR A 1 78 ? -4.834 -15.129 -4.884 1.00 90.69 78 TYR A O 1
ATOM 633 N N . LEU A 1 79 ? -4.497 -14.363 -6.979 1.00 94.62 79 LEU A N 1
ATOM 634 C CA . LEU A 1 79 ? -3.185 -13.787 -6.778 1.00 94.62 79 LEU A CA 1
ATOM 635 C C . LEU A 1 79 ? -3.390 -12.325 -6.391 1.00 94.62 79 LEU A C 1
ATOM 637 O O . LEU A 1 79 ? -3.839 -11.501 -7.187 1.00 94.62 79 LEU A O 1
ATOM 641 N N . VAL A 1 80 ? -3.114 -12.019 -5.128 1.00 97.19 80 VAL A N 1
ATOM 642 C CA . VAL A 1 80 ? -3.381 -10.704 -4.555 1.00 97.19 80 VAL A CA 1
ATOM 643 C C . VAL A 1 80 ? -2.087 -9.911 -4.449 1.00 97.19 80 VAL A C 1
ATOM 645 O O . VAL A 1 80 ? -1.133 -10.334 -3.794 1.00 97.19 80 VAL A O 1
ATOM 648 N N . THR A 1 81 ? -2.052 -8.746 -5.084 1.00 98.06 81 THR A N 1
ATOM 649 C CA . THR A 1 81 ? -0.881 -7.865 -5.109 1.00 98.06 81 THR A CA 1
ATOM 650 C C . THR A 1 81 ? -1.237 -6.506 -4.539 1.00 98.06 81 THR A C 1
ATOM 652 O O . THR A 1 81 ? -2.177 -5.874 -5.011 1.00 98.06 81 THR A O 1
ATOM 655 N N . ILE A 1 82 ? -0.440 -6.022 -3.590 1.00 98.62 82 ILE A N 1
ATOM 656 C CA . ILE A 1 82 ? -0.487 -4.639 -3.113 1.00 98.62 82 ILE A CA 1
ATOM 657 C C . ILE A 1 82 ? 0.707 -3.884 -3.703 1.00 98.62 82 ILE A C 1
ATOM 659 O O . ILE A 1 82 ? 1.851 -4.353 -3.656 1.00 98.62 82 ILE A O 1
ATOM 663 N N . ARG A 1 83 ? 0.456 -2.700 -4.268 1.00 98.56 83 ARG A N 1
ATOM 664 C CA . ARG A 1 83 ? 1.502 -1.803 -4.774 1.00 98.56 83 ARG A CA 1
ATOM 665 C C . ARG A 1 83 ? 1.366 -0.428 -4.135 1.00 98.56 83 ARG A C 1
ATOM 667 O O . ARG A 1 83 ? 0.286 0.150 -4.185 1.00 98.56 83 ARG A O 1
ATOM 674 N N . LEU A 1 84 ? 2.459 0.118 -3.600 1.00 98.25 84 LEU A N 1
ATOM 675 C CA . LEU A 1 84 ? 2.478 1.439 -2.955 1.00 98.25 84 LEU A CA 1
ATOM 676 C C . LEU A 1 84 ? 3.428 2.406 -3.649 1.00 98.25 84 LEU A C 1
ATOM 678 O O . LEU A 1 84 ? 4.588 2.085 -3.908 1.00 98.25 84 LEU A O 1
ATOM 682 N N . ARG A 1 85 ? 2.967 3.626 -3.909 1.00 97.56 85 ARG A N 1
ATOM 683 C CA . ARG A 1 85 ? 3.806 4.702 -4.431 1.00 97.56 85 ARG A CA 1
ATOM 684 C C . ARG A 1 85 ? 4.612 5.313 -3.284 1.00 97.56 85 ARG A C 1
ATOM 686 O O . ARG A 1 85 ? 4.084 6.098 -2.507 1.00 97.56 85 ARG A O 1
ATOM 693 N N . LEU A 1 86 ? 5.901 4.982 -3.215 1.00 98.06 86 LEU A N 1
ATOM 694 C CA . LEU A 1 86 ? 6.814 5.490 -2.176 1.00 98.06 86 LEU A CA 1
ATOM 695 C C . LEU A 1 86 ? 7.478 6.829 -2.526 1.00 98.06 86 LEU A C 1
ATOM 697 O O . LEU A 1 86 ? 8.066 7.481 -1.668 1.00 98.06 86 LEU A O 1
ATOM 701 N N . ARG A 1 87 ? 7.396 7.244 -3.788 1.00 97.62 87 ARG A N 1
ATOM 702 C CA . ARG A 1 87 ? 8.023 8.463 -4.315 1.00 97.62 87 ARG A CA 1
ATOM 703 C C . ARG A 1 87 ? 6.989 9.553 -4.546 1.00 97.62 87 ARG A C 1
ATOM 705 O O . ARG A 1 87 ? 5.833 9.243 -4.849 1.00 97.62 87 ARG A O 1
ATOM 712 N N . LEU A 1 88 ? 7.402 10.817 -4.470 1.00 95.81 88 LEU A N 1
ATOM 713 C CA . LEU A 1 88 ? 6.522 11.910 -4.877 1.00 95.81 88 LEU A CA 1
ATOM 714 C C . LEU A 1 88 ? 6.169 11.790 -6.366 1.00 95.81 88 LEU A C 1
ATOM 716 O O . LEU A 1 88 ? 6.945 11.298 -7.185 1.00 95.81 88 LEU A O 1
ATOM 720 N N . HIS A 1 89 ? 4.959 12.224 -6.716 1.00 94.50 89 HIS A N 1
ATOM 721 C CA . HIS A 1 89 ? 4.573 12.370 -8.116 1.00 94.50 89 HIS A CA 1
ATOM 722 C C . HIS A 1 89 ? 5.399 13.512 -8.742 1.00 94.50 89 HIS A C 1
ATOM 724 O O . HIS A 1 89 ? 5.583 14.520 -8.059 1.00 94.50 89 HIS A O 1
ATOM 730 N N . PRO A 1 90 ? 5.823 13.438 -10.022 1.00 93.31 90 PRO A N 1
ATOM 731 C CA . PRO A 1 90 ? 6.637 14.491 -10.651 1.00 93.31 90 PRO A CA 1
ATOM 732 C C . PRO A 1 90 ? 6.044 15.906 -10.605 1.00 93.31 90 PRO A C 1
ATOM 734 O O . PRO A 1 90 ? 6.756 16.886 -10.761 1.00 93.31 90 PRO A O 1
ATOM 737 N N . THR A 1 91 ? 4.728 16.028 -10.418 1.00 92.50 91 THR A N 1
ATOM 738 C CA . THR A 1 91 ? 4.047 17.329 -10.283 1.00 92.50 91 THR A CA 1
ATOM 739 C C . THR A 1 91 ? 4.152 17.928 -8.879 1.00 92.50 91 THR A C 1
ATOM 741 O O . THR A 1 91 ? 3.714 19.054 -8.678 1.00 92.50 91 THR A O 1
ATOM 744 N N . LYS A 1 92 ? 4.644 17.166 -7.896 1.00 93.19 92 LYS A N 1
ATOM 745 C CA . LYS A 1 92 ? 4.770 17.569 -6.488 1.00 93.19 92 LYS A CA 1
ATOM 746 C C . LYS A 1 92 ? 6.222 17.579 -5.987 1.00 93.19 92 LYS A C 1
ATOM 748 O O . LYS A 1 92 ? 6.477 18.193 -4.962 1.00 93.19 92 LYS A O 1
ATOM 753 N N . GLY A 1 93 ? 7.147 16.912 -6.678 1.00 93.94 93 GLY A N 1
ATOM 754 C CA . GLY A 1 93 ? 8.569 16.836 -6.324 1.00 93.94 93 GLY A CA 1
ATOM 755 C C . GLY A 1 93 ? 9.348 15.980 -7.322 1.00 93.94 93 GLY A C 1
ATOM 756 O O . GLY A 1 93 ? 8.765 15.495 -8.294 1.00 93.94 93 GLY A O 1
ATOM 757 N N . ASP A 1 94 ? 10.645 15.776 -7.093 1.00 95.12 94 ASP A N 1
ATOM 758 C CA . ASP A 1 94 ? 11.496 14.929 -7.934 1.00 95.12 94 ASP A CA 1
ATOM 759 C C . ASP A 1 94 ? 11.422 13.462 -7.473 1.00 95.12 94 ASP A C 1
ATOM 761 O O . ASP A 1 94 ? 12.000 13.107 -6.447 1.00 95.12 94 ASP A O 1
ATOM 765 N N . PRO A 1 95 ? 10.804 12.536 -8.230 1.00 95.31 95 PRO A N 1
ATOM 766 C CA . PRO A 1 95 ? 10.706 11.141 -7.806 1.00 95.31 95 PRO A CA 1
ATOM 767 C C . PRO A 1 95 ? 12.054 10.404 -7.788 1.00 95.31 95 PRO A C 1
ATOM 769 O O . PRO A 1 95 ? 12.114 9.252 -7.351 1.00 95.31 95 PRO A O 1
ATOM 772 N N . GLN A 1 96 ? 13.136 10.996 -8.300 1.00 95.06 96 GLN A N 1
ATOM 773 C CA . GLN A 1 96 ? 14.476 10.421 -8.188 1.00 95.06 96 GLN A CA 1
ATOM 774 C C . GLN A 1 96 ? 15.021 10.532 -6.759 1.00 95.06 96 GLN A C 1
ATOM 776 O O . GLN A 1 96 ? 15.703 9.607 -6.302 1.00 95.06 96 GLN A O 1
ATOM 781 N N . THR A 1 97 ? 14.695 11.611 -6.045 1.00 96.12 97 THR A N 1
ATOM 782 C CA . THR A 1 97 ? 15.236 11.936 -4.714 1.00 96.12 97 THR A CA 1
ATOM 783 C C . THR A 1 97 ? 14.176 12.004 -3.623 1.00 96.12 97 THR A C 1
ATOM 785 O O . THR A 1 97 ? 14.474 11.663 -2.477 1.00 96.12 97 THR A O 1
ATOM 788 N N . ASP A 1 98 ? 12.947 12.370 -3.978 1.00 96.94 98 ASP A N 1
ATOM 789 C CA . ASP A 1 98 ? 11.900 12.743 -3.039 1.00 96.94 98 ASP A CA 1
ATOM 790 C C . ASP A 1 98 ? 10.909 11.596 -2.829 1.00 96.94 98 ASP A C 1
ATOM 792 O O . ASP A 1 98 ? 10.352 11.001 -3.762 1.00 96.94 98 ASP A O 1
ATOM 796 N N . PHE A 1 99 ? 10.684 11.289 -1.557 1.00 97.25 99 PHE A N 1
ATOM 797 C CA . PHE A 1 99 ? 9.823 10.208 -1.096 1.00 97.25 99 PHE A CA 1
ATOM 798 C C . PHE A 1 99 ? 8.631 10.794 -0.353 1.00 97.25 99 PHE A C 1
ATOM 800 O O . PHE A 1 99 ? 8.772 11.829 0.294 1.00 97.25 99 PHE A O 1
ATOM 807 N N . VAL A 1 100 ? 7.480 10.125 -0.434 1.00 96.50 100 VAL A N 1
ATOM 808 C CA . VAL A 1 100 ? 6.333 10.497 0.406 1.00 96.50 100 VAL A CA 1
ATOM 809 C C . VAL A 1 100 ? 6.682 10.313 1.883 1.00 96.50 100 VAL A C 1
ATOM 811 O O . VAL A 1 100 ? 7.488 9.440 2.228 1.00 96.50 100 VAL A O 1
ATOM 814 N N . SER A 1 101 ? 6.065 11.106 2.756 1.00 96.06 101 SER A N 1
ATOM 815 C CA . SER A 1 101 ? 6.268 11.019 4.204 1.00 96.06 101 SER A CA 1
ATOM 816 C C . SER A 1 101 ? 5.933 9.625 4.753 1.00 96.06 101 SER A C 1
ATOM 818 O O . SER A 1 101 ? 5.106 8.901 4.194 1.00 96.06 101 SER A O 1
ATOM 820 N N . HIS A 1 102 ? 6.544 9.249 5.882 1.00 95.75 102 HIS A N 1
ATOM 821 C CA . HIS A 1 102 ? 6.250 7.980 6.559 1.00 95.75 102 HIS A CA 1
ATOM 822 C C . HIS A 1 102 ? 4.753 7.838 6.888 1.00 95.75 102 HIS A C 1
ATOM 824 O O . HIS A 1 102 ? 4.140 6.841 6.512 1.00 95.75 102 HIS A O 1
ATOM 830 N N . GLY A 1 103 ? 4.138 8.877 7.464 1.00 96.06 103 GLY A N 1
ATOM 831 C CA . GLY A 1 103 ? 2.700 8.895 7.750 1.00 96.06 103 GLY A CA 1
ATOM 832 C C . GLY A 1 103 ? 1.834 8.662 6.509 1.00 96.06 103 GLY A C 1
ATOM 833 O O . GLY A 1 103 ? 0.886 7.879 6.558 1.00 96.06 103 GLY A O 1
ATOM 834 N N . THR A 1 104 ? 2.201 9.245 5.362 1.00 96.88 104 THR A N 1
ATOM 835 C CA . THR A 1 104 ? 1.523 8.983 4.079 1.00 96.88 104 THR A CA 1
ATOM 836 C C . THR A 1 104 ? 1.688 7.523 3.644 1.00 96.88 104 THR A C 1
ATOM 838 O O . THR A 1 104 ? 0.720 6.898 3.214 1.00 96.88 104 THR A O 1
ATOM 841 N N . GLN A 1 105 ? 2.892 6.952 3.760 1.00 97.81 105 GLN A N 1
ATOM 842 C CA . GLN A 1 105 ? 3.149 5.553 3.393 1.00 97.81 105 GLN A CA 1
ATOM 843 C C . GLN A 1 105 ? 2.310 4.585 4.229 1.00 97.81 105 GLN A C 1
ATOM 845 O O . GLN A 1 105 ? 1.703 3.670 3.672 1.00 97.81 105 GLN A O 1
ATOM 850 N N . ILE A 1 106 ? 2.246 4.808 5.546 1.00 97.81 106 ILE A N 1
ATOM 851 C CA . ILE A 1 106 ? 1.414 4.020 6.455 1.00 97.81 106 ILE A CA 1
ATOM 852 C C . ILE A 1 106 ? -0.057 4.188 6.084 1.00 97.81 106 ILE A C 1
ATOM 854 O O . ILE A 1 106 ? -0.723 3.188 5.849 1.00 97.81 106 ILE A O 1
ATOM 858 N N . ALA A 1 107 ? -0.555 5.420 5.947 1.00 97.81 107 ALA A N 1
ATOM 859 C CA . ALA A 1 107 ? -1.961 5.673 5.633 1.00 97.81 107 ALA A CA 1
ATOM 860 C C . ALA A 1 107 ? -2.424 4.929 4.372 1.00 97.81 107 ALA A C 1
ATOM 862 O O . ALA A 1 107 ? -3.437 4.229 4.399 1.00 97.81 107 ALA A O 1
ATOM 863 N N . VAL A 1 108 ? -1.642 5.018 3.291 1.00 98.19 108 VAL A N 1
ATOM 864 C CA . VAL A 1 108 ? -1.943 4.321 2.036 1.00 98.19 108 VAL A CA 1
ATOM 865 C C . VAL A 1 108 ? -1.834 2.804 2.215 1.00 98.19 108 VAL A C 1
ATOM 867 O O . VAL A 1 108 ? -2.703 2.081 1.744 1.00 98.19 108 VAL A O 1
ATOM 870 N N . LEU A 1 109 ? -0.825 2.289 2.926 1.00 98.69 109 LEU A N 1
ATOM 871 C CA . LEU A 1 109 ? -0.730 0.852 3.208 1.00 98.69 109 LEU A CA 1
ATOM 872 C C . LEU A 1 109 ? -1.966 0.329 3.952 1.00 98.69 109 LEU A C 1
ATOM 874 O O . LEU A 1 109 ? -2.524 -0.694 3.563 1.00 98.69 109 LEU A O 1
ATOM 878 N N . LEU A 1 110 ? -2.396 1.016 5.012 1.00 98.69 110 LEU A N 1
ATOM 879 C CA . LEU A 1 110 ? -3.552 0.605 5.811 1.00 98.69 110 LEU A CA 1
ATOM 880 C C . LEU A 1 110 ? -4.841 0.612 4.976 1.00 98.69 110 LEU A C 1
ATOM 882 O O . LEU A 1 110 ? -5.648 -0.312 5.089 1.00 98.69 110 LEU A O 1
ATOM 886 N N . HIS A 1 111 ? -4.989 1.599 4.089 1.00 98.62 111 HIS A N 1
ATOM 887 C CA . HIS A 1 111 ? -6.066 1.651 3.103 1.00 98.62 111 HIS A CA 1
ATOM 888 C C . HIS A 1 111 ? -6.063 0.424 2.182 1.00 98.62 111 HIS A C 1
ATOM 890 O O . HIS A 1 111 ? -7.079 -0.255 2.038 1.00 98.62 111 HIS A O 1
ATOM 896 N N . GLU A 1 112 ? -4.913 0.092 1.594 1.00 98.62 112 GLU A N 1
ATOM 897 C CA . GLU A 1 112 ? -4.798 -1.058 0.691 1.00 98.62 112 GLU A CA 1
ATOM 898 C C . GLU A 1 112 ? -5.027 -2.399 1.408 1.00 98.62 112 GLU A C 1
ATOM 900 O O . GLU A 1 112 ? -5.650 -3.309 0.863 1.00 98.62 112 GLU A O 1
ATOM 905 N N . LEU A 1 113 ? -4.614 -2.523 2.672 1.00 98.75 113 LEU A N 1
ATOM 906 C CA . LEU A 1 113 ? -4.931 -3.706 3.477 1.00 98.75 113 LEU A CA 1
ATOM 907 C C . LEU A 1 113 ? -6.441 -3.858 3.707 1.00 98.75 113 LEU A C 1
ATOM 909 O O . LEU A 1 113 ? -6.948 -4.980 3.696 1.00 98.75 113 LEU A O 1
ATOM 913 N N . CYS A 1 114 ? -7.179 -2.755 3.847 1.00 98.44 114 CYS A N 1
ATOM 914 C CA . CYS A 1 114 ? -8.638 -2.783 3.949 1.00 98.44 114 CYS A CA 1
ATOM 915 C C . CYS A 1 114 ? -9.285 -3.373 2.677 1.00 98.44 114 CYS A C 1
ATOM 917 O O . CYS A 1 114 ? -10.204 -4.197 2.766 1.00 98.44 114 CYS A O 1
ATOM 919 N N . HIS A 1 115 ? -8.728 -3.072 1.495 1.00 98.38 115 HIS A N 1
ATOM 920 C CA . HIS A 1 115 ? -9.174 -3.629 0.210 1.00 98.38 115 HIS A CA 1
ATOM 921 C C . HIS A 1 115 ? -8.986 -5.144 0.058 1.00 98.38 115 HIS A C 1
ATOM 923 O O . HIS A 1 115 ? -9.653 -5.783 -0.766 1.00 98.38 115 HIS A O 1
ATOM 929 N N . LEU A 1 116 ? -8.171 -5.779 0.905 1.00 97.62 116 LEU A N 1
ATOM 930 C CA . LEU A 1 116 ? -8.128 -7.240 0.966 1.00 97.62 116 LEU A CA 1
ATOM 931 C C . LEU A 1 116 ? -9.491 -7.825 1.359 1.00 97.62 116 LEU A C 1
ATOM 933 O O . LEU A 1 116 ? -9.860 -8.878 0.835 1.00 97.62 116 LEU A O 1
ATOM 937 N N . LYS A 1 117 ? -10.272 -7.110 2.180 1.00 97.19 117 LYS A N 1
ATOM 938 C CA . LYS A 1 117 ? -11.589 -7.542 2.662 1.00 97.19 117 LYS A CA 1
ATOM 939 C C . LYS A 1 117 ? -12.759 -6.803 2.005 1.00 97.19 117 LYS A C 1
ATOM 941 O O . LYS A 1 117 ? -13.729 -7.448 1.621 1.00 97.19 117 LYS A O 1
ATOM 946 N N . HIS A 1 118 ? -12.660 -5.486 1.830 1.00 97.06 118 HIS A N 1
ATOM 947 C CA . HIS A 1 118 ? -13.750 -4.647 1.325 1.00 97.06 118 HIS A CA 1
ATOM 948 C C . HIS A 1 118 ? -13.297 -3.860 0.085 1.00 97.06 118 HIS A C 1
ATOM 950 O O . HIS A 1 118 ? -12.474 -2.959 0.182 1.00 97.06 118 HIS A O 1
ATOM 956 N N . MET A 1 119 ? -13.811 -4.191 -1.104 1.00 93.06 119 MET A N 1
ATOM 957 C CA . MET A 1 119 ? -13.389 -3.507 -2.343 1.00 93.06 119 MET A CA 1
ATOM 958 C C . MET A 1 119 ? -13.969 -2.096 -2.485 1.00 93.06 119 MET A C 1
ATOM 960 O O . MET A 1 119 ? -13.306 -1.224 -3.036 1.00 93.06 119 MET A O 1
ATOM 964 N N . ASN A 1 120 ? -15.170 -1.867 -1.955 1.00 94.00 120 ASN A N 1
ATOM 965 C CA . ASN A 1 120 ? -15.870 -0.591 -2.071 1.00 94.00 120 ASN A CA 1
ATOM 966 C C . ASN A 1 120 ? -15.720 0.213 -0.778 1.00 94.00 120 ASN A C 1
ATOM 968 O O . ASN A 1 120 ? -15.790 -0.355 0.314 1.00 94.00 120 ASN A O 1
ATOM 972 N N . HIS A 1 121 ? -15.598 1.538 -0.889 1.00 95.12 121 HIS A N 1
ATOM 973 C CA . HIS A 1 121 ? -15.486 2.479 0.238 1.00 95.12 121 HIS A CA 1
ATOM 974 C C . HIS A 1 121 ? -16.832 2.706 0.963 1.00 95.12 121 HIS A C 1
ATOM 976 O O . HIS A 1 121 ? -17.308 3.831 1.109 1.00 95.12 121 HIS A O 1
ATOM 982 N N . GLY A 1 122 ? -17.487 1.617 1.377 1.00 96.19 122 GLY A N 1
ATOM 983 C CA . GLY A 1 122 ? -18.745 1.606 2.132 1.00 96.19 122 GLY A CA 1
ATOM 984 C C . GLY A 1 122 ? -18.557 1.668 3.654 1.00 96.19 122 GLY A C 1
ATOM 985 O O . GLY A 1 122 ? -17.445 1.842 4.152 1.00 96.19 122 GLY A O 1
ATOM 986 N N . LYS A 1 123 ? -19.652 1.482 4.408 1.00 97.25 123 LYS A N 1
ATOM 987 C CA . LYS A 1 123 ? -19.634 1.497 5.886 1.00 97.25 123 LYS A CA 1
ATOM 988 C C . LYS A 1 123 ? -18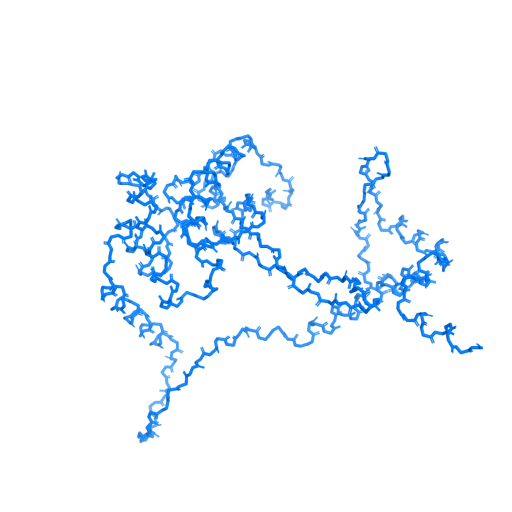.659 0.470 6.461 1.00 97.25 123 LYS A C 1
ATOM 990 O O . LYS A 1 123 ? -17.849 0.820 7.311 1.00 97.25 123 LYS A O 1
ATOM 995 N N . ASP A 1 124 ? -18.692 -0.758 5.949 1.00 97.94 124 ASP A N 1
ATOM 996 C CA . ASP A 1 124 ? -17.825 -1.833 6.441 1.00 97.94 124 ASP A CA 1
ATOM 997 C C . ASP A 1 124 ? -16.346 -1.529 6.189 1.00 97.94 124 ASP A C 1
ATOM 999 O O . ASP A 1 124 ? -15.517 -1.746 7.066 1.00 97.94 124 ASP A O 1
ATOM 1003 N N . PHE A 1 125 ? -16.016 -0.949 5.027 1.00 98.44 125 PHE A N 1
ATOM 1004 C CA . PHE A 1 125 ? -14.658 -0.486 4.737 1.00 98.44 125 PHE A CA 1
ATOM 1005 C C . PHE A 1 125 ? -14.219 0.589 5.728 1.00 98.44 125 PHE A C 1
ATOM 1007 O O . PHE A 1 125 ? -13.126 0.508 6.274 1.00 98.44 125 PHE A O 1
ATOM 1014 N N . MET A 1 126 ? -15.062 1.594 5.971 1.00 98.44 126 MET A N 1
ATOM 1015 C CA . MET A 1 126 ? -14.752 2.693 6.886 1.00 98.44 126 MET A CA 1
ATOM 1016 C C . MET A 1 126 ? -14.493 2.191 8.312 1.00 98.44 126 MET A C 1
ATOM 1018 O O . MET A 1 126 ? -13.482 2.552 8.914 1.00 98.44 126 MET A O 1
ATOM 1022 N N . LEU A 1 127 ? -15.387 1.356 8.848 1.00 98.69 127 LEU A N 1
ATOM 1023 C CA . LEU A 1 127 ? -15.256 0.815 10.203 1.00 98.69 127 LEU A CA 1
ATOM 1024 C C . LEU A 1 127 ? -14.037 -0.107 10.316 1.00 98.69 127 LEU A C 1
ATOM 1026 O O . LEU A 1 127 ? -13.262 0.002 11.266 1.00 98.69 127 LEU A O 1
ATOM 1030 N N . PHE A 1 128 ? -13.808 -0.948 9.304 1.00 98.75 128 PHE A N 1
ATOM 1031 C CA . PHE A 1 128 ? -12.640 -1.819 9.272 1.00 98.75 128 PHE A CA 1
ATOM 1032 C C . PHE A 1 128 ? -11.329 -1.032 9.146 1.00 98.75 128 PHE A C 1
ATOM 1034 O O . PHE A 1 128 ? -10.345 -1.360 9.807 1.00 98.75 128 PHE A O 1
ATOM 1041 N N . LEU A 1 129 ? -11.313 0.050 8.363 1.00 98.69 129 LEU A N 1
ATOM 1042 C CA . LEU A 1 129 ? -10.159 0.939 8.267 1.00 98.69 129 LEU A CA 1
ATOM 1043 C C . LEU A 1 129 ? -9.846 1.579 9.624 1.00 98.69 129 LEU A C 1
ATOM 1045 O O . LEU A 1 129 ? -8.687 1.598 10.033 1.00 98.69 129 LEU A O 1
ATOM 1049 N N . ARG A 1 130 ? -10.869 2.053 10.348 1.00 98.50 130 ARG A N 1
ATOM 1050 C CA . ARG A 1 130 ? -10.715 2.581 11.710 1.00 98.50 130 ARG A CA 1
ATOM 1051 C C . ARG A 1 130 ? -10.089 1.542 12.637 1.00 98.50 130 ARG A C 1
ATOM 1053 O O . ARG A 1 130 ? -9.154 1.884 13.358 1.00 98.50 130 ARG A O 1
ATOM 1060 N N . ASP A 1 131 ? -10.534 0.285 12.579 1.00 98.75 131 ASP A N 1
ATOM 1061 C CA . ASP A 1 131 ? -9.975 -0.803 13.398 1.00 98.75 131 ASP A CA 1
ATOM 1062 C C . ASP A 1 131 ? -8.502 -1.075 13.070 1.00 98.75 131 ASP A C 1
ATOM 1064 O O . ASP A 1 131 ? -7.672 -1.216 13.973 1.00 98.75 131 ASP A O 1
ATOM 1068 N N . ILE A 1 132 ? -8.156 -1.100 11.780 1.00 98.56 132 ILE A N 1
ATOM 1069 C CA . ILE A 1 132 ? -6.775 -1.274 11.321 1.00 98.56 132 ILE A CA 1
ATOM 1070 C C . ILE A 1 132 ? -5.888 -0.125 11.822 1.00 98.56 132 ILE A C 1
ATOM 1072 O O . ILE A 1 132 ? -4.800 -0.381 12.342 1.00 98.56 132 ILE A O 1
ATOM 1076 N N . PHE A 1 133 ? -6.341 1.126 11.706 1.00 98.25 133 PHE A N 1
ATOM 1077 C CA . PHE A 1 133 ? -5.610 2.293 12.207 1.00 98.25 133 PHE A CA 1
ATOM 1078 C C . PHE A 1 133 ? -5.438 2.253 13.726 1.00 98.25 133 PHE A C 1
ATOM 1080 O O . PHE A 1 133 ? -4.331 2.473 14.218 1.00 98.25 133 PHE A O 1
ATOM 1087 N N . ALA A 1 134 ? -6.496 1.912 14.464 1.00 98.12 134 ALA A N 1
ATOM 1088 C CA . ALA A 1 134 ? -6.449 1.810 15.915 1.00 98.12 134 ALA A CA 1
ATOM 1089 C C . ALA A 1 134 ? -5.446 0.739 16.366 1.00 98.12 134 ALA A C 1
ATOM 1091 O O . ALA A 1 134 ? -4.669 0.984 17.288 1.00 98.12 134 ALA A O 1
ATOM 1092 N N . PHE A 1 135 ? -5.411 -0.419 15.700 1.00 98.56 135 PHE A N 1
ATOM 1093 C CA . PHE A 1 135 ? -4.425 -1.465 15.977 1.00 98.56 135 PHE A CA 1
ATOM 1094 C C . PHE A 1 135 ? -2.998 -1.025 15.621 1.00 98.56 135 PHE A C 1
ATOM 1096 O O . PHE A 1 135 ? -2.081 -1.178 16.430 1.00 98.56 135 PHE A O 1
ATOM 1103 N N . ALA A 1 136 ? -2.803 -0.434 14.439 1.00 97.81 136 ALA A N 1
ATOM 1104 C CA . ALA A 1 136 ? -1.503 0.076 14.013 1.00 97.81 136 ALA A CA 1
ATOM 1105 C C . ALA A 1 136 ? -0.954 1.112 15.010 1.00 97.81 136 ALA A C 1
ATOM 1107 O O . ALA A 1 136 ? 0.210 1.050 15.400 1.00 97.81 136 ALA A O 1
ATOM 1108 N N . ASN A 1 137 ? -1.805 2.013 15.496 1.00 96.56 137 ASN A N 1
ATOM 1109 C CA . ASN A 1 137 ? -1.430 3.008 16.489 1.00 96.56 137 ASN A CA 1
ATOM 1110 C C . ASN A 1 137 ? -1.178 2.390 17.875 1.00 96.56 137 ASN A C 1
ATOM 1112 O O . ASN A 1 137 ? -0.074 2.473 18.405 1.00 96.56 137 ASN A O 1
ATOM 1116 N N . LYS A 1 138 ? -2.187 1.731 18.459 1.00 96.75 138 LYS A N 1
ATOM 1117 C CA . LYS A 1 138 ? -2.172 1.291 19.866 1.00 96.75 138 LYS A CA 1
ATOM 1118 C C . LYS A 1 138 ? -1.251 0.096 20.111 1.00 96.75 138 LYS A C 1
ATOM 1120 O O . LYS A 1 138 ? -0.726 -0.043 21.211 1.00 96.75 138 LYS A O 1
ATOM 1125 N N . THR A 1 139 ? -1.075 -0.777 19.120 1.00 97.50 139 THR A N 1
ATOM 1126 C CA . THR A 1 139 ? -0.305 -2.020 19.277 1.00 97.50 139 THR A CA 1
ATOM 1127 C C . THR A 1 139 ? 1.053 -1.960 18.595 1.00 97.50 139 THR A C 1
ATOM 1129 O O . THR A 1 139 ? 2.024 -2.453 19.162 1.00 97.50 139 THR A O 1
ATOM 1132 N N . LEU A 1 140 ? 1.146 -1.371 17.398 1.00 97.12 140 LEU A N 1
ATOM 1133 C CA . LEU A 1 140 ? 2.415 -1.312 16.661 1.00 97.12 140 LEU A CA 1
ATOM 1134 C C . LEU A 1 140 ? 3.191 -0.010 16.907 1.00 97.12 140 LEU A C 1
ATOM 1136 O O . LEU A 1 140 ? 4.398 0.010 16.685 1.00 97.12 140 LEU A O 1
ATOM 1140 N N . GLY A 1 141 ? 2.529 1.060 17.365 1.00 95.50 141 GLY A N 1
ATOM 1141 C CA . GLY A 1 141 ? 3.171 2.347 17.647 1.00 95.50 141 GLY A CA 1
ATOM 1142 C C . GLY A 1 141 ? 3.761 3.018 16.405 1.00 95.50 141 GLY A C 1
ATOM 1143 O O . GLY A 1 141 ? 4.786 3.686 16.503 1.00 95.50 141 GLY A O 1
ATOM 1144 N N . VAL A 1 142 ? 3.163 2.795 15.228 1.00 92.81 142 VAL A N 1
ATOM 1145 C CA . VAL A 1 142 ? 3.751 3.223 13.942 1.00 92.81 142 VAL A CA 1
ATOM 1146 C C . VAL A 1 142 ? 3.446 4.674 13.574 1.00 92.81 142 VAL A C 1
ATOM 1148 O O . VAL A 1 142 ? 4.075 5.196 12.663 1.00 92.81 142 VAL A O 1
ATOM 1151 N N . PHE A 1 143 ? 2.512 5.328 14.267 1.00 88.25 143 PHE A N 1
ATOM 1152 C CA . PHE A 1 143 ? 2.204 6.742 14.062 1.00 88.25 143 PHE A CA 1
ATOM 1153 C C . PHE A 1 143 ? 2.959 7.602 15.075 1.00 88.25 143 PHE A C 1
ATOM 1155 O O . PHE A 1 143 ? 2.787 7.448 16.285 1.00 88.25 143 PHE A O 1
ATOM 1162 N N . ALA A 1 144 ? 3.766 8.542 14.585 1.00 83.19 144 ALA A N 1
ATOM 1163 C CA . ALA A 1 144 ? 4.333 9.592 15.423 1.00 83.19 144 ALA A CA 1
ATOM 1164 C C . ALA A 1 144 ? 3.367 10.786 15.554 1.00 83.19 144 ALA A C 1
ATOM 1166 O O . ALA A 1 144 ? 2.582 11.097 14.655 1.00 83.19 144 ALA A O 1
ATOM 1167 N N . ALA A 1 145 ? 3.436 11.489 16.687 1.00 76.69 145 ALA A N 1
ATOM 1168 C CA . ALA A 1 145 ? 2.641 12.695 16.901 1.00 76.69 145 ALA A CA 1
ATOM 1169 C C . ALA A 1 145 ? 2.993 13.769 15.854 1.00 76.69 145 ALA A C 1
ATOM 1171 O O . ALA A 1 145 ? 4.158 14.133 15.699 1.00 76.69 145 ALA A O 1
ATOM 1172 N N . GLY A 1 146 ? 1.979 14.287 15.156 1.00 77.25 146 GLY A N 1
ATOM 1173 C CA . GLY A 1 146 ? 2.153 15.324 14.133 1.00 77.25 146 GLY A CA 1
ATOM 1174 C C . GLY A 1 146 ? 2.596 14.813 12.759 1.00 77.25 146 GLY A C 1
ATOM 1175 O O . GLY A 1 146 ? 3.029 15.620 11.937 1.00 77.25 146 GLY A O 1
ATOM 1176 N N . GLU A 1 147 ? 2.498 13.507 12.485 1.00 84.56 147 GLU A N 1
ATOM 1177 C CA . GLU A 1 147 ? 2.741 12.988 11.137 1.00 84.56 147 GLU A CA 1
ATOM 1178 C C . GLU A 1 147 ? 1.823 13.634 10.091 1.00 84.56 147 GLU A C 1
ATOM 1180 O O . GLU A 1 147 ? 0.614 13.786 10.277 1.00 84.56 147 GLU A O 1
ATOM 1185 N N . SER A 1 148 ? 2.415 13.999 8.954 1.00 89.62 148 SER A N 1
ATOM 1186 C CA . SER A 1 148 ? 1.696 14.568 7.822 1.00 89.62 148 SER A CA 1
ATOM 1187 C C . SER A 1 148 ? 1.201 13.480 6.869 1.00 89.62 148 SER A C 1
ATOM 1189 O O . SER A 1 148 ? 1.910 12.510 6.587 1.00 89.62 148 SER A O 1
ATOM 1191 N N . ASN A 1 149 ? 0.007 13.692 6.311 1.00 91.00 149 ASN A N 1
ATOM 1192 C CA . ASN A 1 149 ? -0.476 12.980 5.132 1.00 91.00 149 ASN A CA 1
ATOM 1193 C C . ASN A 1 149 ? -0.517 13.943 3.936 1.00 91.00 149 ASN A C 1
ATOM 1195 O O . ASN A 1 149 ? -1.361 14.834 3.862 1.00 91.00 149 ASN A O 1
ATOM 1199 N N . GLU A 1 150 ? 0.404 13.759 2.994 1.00 92.44 150 GLU A N 1
ATOM 1200 C CA . GLU A 1 150 ? 0.568 14.598 1.796 1.00 92.44 150 GLU A CA 1
ATOM 1201 C C . GLU A 1 150 ? -0.453 14.261 0.692 1.00 92.44 150 GLU A C 1
ATOM 1203 O O . GLU A 1 150 ? -0.546 14.938 -0.346 1.00 92.44 150 GLU A O 1
ATOM 1208 N N . ILE A 1 151 ? -1.193 13.170 0.893 1.00 90.81 151 ILE A N 1
ATOM 1209 C CA . ILE A 1 151 ? -2.183 12.620 -0.026 1.00 90.81 151 ILE A CA 1
ATOM 1210 C C . ILE A 1 151 ? -3.466 12.347 0.778 1.00 90.81 151 ILE A C 1
ATOM 1212 O O . ILE A 1 151 ? -3.816 11.189 1.017 1.00 90.81 151 ILE A O 1
ATOM 1216 N N . PRO A 1 152 ? -4.163 13.406 1.234 1.00 91.06 152 PRO A N 1
ATOM 1217 C CA . PRO A 1 152 ? -5.410 13.241 1.963 1.00 91.06 152 PRO A CA 1
ATOM 1218 C C . PRO A 1 152 ? -6.452 12.543 1.090 1.00 91.06 152 PRO A C 1
ATOM 1220 O O . PRO A 1 152 ? -6.501 12.724 -0.132 1.00 91.06 152 PRO A O 1
ATOM 1223 N N . SER A 1 153 ? -7.293 11.747 1.739 1.00 92.38 153 SER A N 1
ATOM 1224 C CA . SER A 1 153 ? -8.379 11.038 1.077 1.00 92.38 153 SER A CA 1
ATOM 1225 C C . SER A 1 153 ? -9.472 12.022 0.648 1.00 92.38 153 SER A C 1
ATOM 1227 O O . SER A 1 153 ? -9.723 13.006 1.352 1.00 92.38 153 SER A O 1
ATOM 1229 N N . PRO A 1 154 ? -10.177 11.779 -0.473 1.00 92.25 154 PRO A N 1
ATOM 1230 C CA . PRO A 1 154 ? -11.393 12.528 -0.783 1.00 92.25 154 PRO A CA 1
ATOM 1231 C C . PRO A 1 154 ? -12.521 12.254 0.228 1.00 92.25 154 PRO A C 1
ATOM 1233 O O . PRO A 1 154 ? -13.473 13.030 0.301 1.00 92.25 154 PRO A O 1
ATOM 1236 N N . TRP A 1 155 ? -12.426 11.171 1.008 1.00 94.88 155 TRP A N 1
ATOM 1237 C CA . TRP A 1 155 ? -13.422 10.776 1.995 1.00 94.88 155 TRP A CA 1
ATOM 1238 C C . TRP A 1 155 ? -13.160 11.467 3.346 1.00 94.88 155 TRP A C 1
ATOM 1240 O O . TRP A 1 155 ? -12.137 11.202 3.984 1.00 94.88 155 TRP A O 1
ATOM 1250 N N . PRO A 1 156 ? -14.072 12.325 3.849 1.00 96.06 156 PRO A N 1
ATOM 1251 C CA . PRO A 1 156 ? -13.848 13.051 5.103 1.00 96.06 156 PRO A CA 1
ATOM 1252 C C . PRO A 1 156 ? -13.634 12.138 6.315 1.00 96.06 156 PRO A C 1
ATOM 1254 O O . PRO A 1 156 ? -12.797 12.432 7.166 1.00 96.06 156 PRO A O 1
ATOM 1257 N N . TRP A 1 157 ? -14.352 11.012 6.372 1.00 97.38 157 TRP A N 1
ATOM 1258 C CA . TRP A 1 157 ? -14.222 10.027 7.447 1.00 97.38 157 TRP A CA 1
ATOM 1259 C C . TRP A 1 157 ? -12.835 9.371 7.471 1.00 97.38 157 TRP A C 1
ATOM 1261 O O . TRP A 1 157 ? -12.309 9.105 8.546 1.00 97.38 157 TRP A O 1
ATOM 1271 N N . GLU A 1 158 ? -12.193 9.175 6.318 1.00 97.25 158 GLU A N 1
ATOM 1272 C CA . GLU A 1 158 ? -10.847 8.596 6.245 1.00 97.25 158 GLU A CA 1
ATOM 1273 C C . GLU A 1 158 ? -9.795 9.573 6.774 1.00 97.25 158 GLU A C 1
ATOM 1275 O O . GLU A 1 158 ? -8.902 9.190 7.528 1.00 97.25 158 GLU A O 1
ATOM 1280 N N . ASN A 1 159 ? -9.942 10.860 6.448 1.00 96.56 159 ASN A N 1
ATOM 1281 C CA . ASN A 1 159 ? -9.074 11.900 6.993 1.00 96.56 159 ASN A CA 1
ATOM 1282 C C . ASN A 1 159 ? -9.206 12.004 8.516 1.00 96.56 159 ASN A C 1
ATOM 1284 O O . ASN A 1 159 ? -8.197 12.176 9.197 1.00 96.56 159 ASN A O 1
ATOM 1288 N N . LEU A 1 160 ? -10.420 11.862 9.058 1.00 96.94 160 LEU A N 1
ATOM 1289 C CA . LEU A 1 160 ? -10.626 11.847 10.506 1.00 96.94 160 LEU A CA 1
ATOM 1290 C C . LEU A 1 160 ? -9.968 10.622 11.162 1.00 96.94 160 LEU A C 1
ATOM 1292 O O . LEU A 1 160 ? -9.294 10.771 12.181 1.00 96.94 160 LEU A O 1
ATOM 1296 N N . ILE A 1 161 ? -10.115 9.434 10.560 1.00 97.50 161 ILE A N 1
ATOM 1297 C CA . ILE A 1 161 ? -9.445 8.208 11.021 1.00 97.50 161 ILE A CA 1
ATOM 1298 C C . ILE A 1 161 ? -7.929 8.410 11.062 1.00 97.50 161 ILE A C 1
ATOM 1300 O O . ILE A 1 161 ? -7.308 8.062 12.064 1.00 97.50 161 ILE A O 1
ATOM 1304 N N . PHE A 1 162 ? -7.337 9.005 10.021 1.00 96.62 162 PHE A N 1
ATOM 1305 C CA . PHE A 1 162 ? -5.908 9.316 10.001 1.00 96.62 162 PHE A CA 1
ATOM 1306 C C . PHE A 1 162 ? -5.526 10.301 11.114 1.00 96.62 162 PHE A C 1
ATOM 1308 O O . PHE A 1 162 ? -4.630 10.020 11.904 1.00 96.62 162 PHE A O 1
ATOM 1315 N N . GLN A 1 163 ? -6.234 11.430 11.217 1.00 94.94 163 GLN A N 1
ATOM 1316 C CA . GLN A 1 163 ? -5.936 12.491 12.188 1.00 94.94 163 GLN A CA 1
ATOM 1317 C C . GLN A 1 163 ? -5.985 12.009 13.640 1.00 94.94 163 GLN A C 1
ATOM 1319 O O . GLN A 1 163 ? -5.196 12.469 14.461 1.00 94.94 163 GLN A O 1
ATOM 1324 N N . ARG A 1 164 ? -6.904 11.091 13.960 1.00 95.62 164 ARG A N 1
ATOM 1325 C CA . ARG A 1 164 ? -7.026 10.503 15.302 1.00 95.62 164 ARG A CA 1
ATOM 1326 C C . ARG A 1 164 ? -6.394 9.117 15.417 1.00 95.62 164 ARG A C 1
ATOM 1328 O O . ARG A 1 164 ? -6.605 8.439 16.417 1.00 95.62 164 ARG A O 1
ATOM 1335 N N . ALA A 1 165 ? -5.647 8.680 14.403 1.00 95.69 165 ALA A N 1
ATOM 1336 C CA . ALA A 1 165 ? -4.998 7.373 14.345 1.00 95.69 165 ALA A CA 1
ATOM 1337 C C . ALA A 1 165 ? -5.928 6.210 14.775 1.00 95.69 165 ALA A C 1
ATOM 1339 O O . ALA A 1 165 ? -5.562 5.346 15.575 1.00 95.69 165 ALA A O 1
ATOM 1340 N N . GLY A 1 166 ? -7.167 6.228 14.268 1.00 96.12 166 GLY A N 1
ATOM 1341 C CA . GLY A 1 166 ? -8.213 5.240 14.550 1.00 96.12 166 GLY A CA 1
ATOM 1342 C C . GLY A 1 166 ? -8.989 5.434 15.858 1.00 96.12 166 GLY A C 1
ATOM 1343 O O . GLY A 1 166 ? -9.915 4.671 16.119 1.00 96.12 166 GLY A O 1
ATOM 1344 N N . ASP A 1 167 ? -8.670 6.444 16.671 1.00 96.69 167 ASP A N 1
ATOM 1345 C CA . ASP A 1 167 ? -9.396 6.768 17.906 1.00 96.69 167 ASP A CA 1
ATOM 1346 C C . ASP A 1 167 ? -10.660 7.600 17.616 1.00 96.69 167 ASP A C 1
ATOM 1348 O O . ASP A 1 167 ? -10.752 8.798 17.891 1.00 96.69 167 ASP A O 1
ATOM 1352 N N . VAL A 1 168 ? -11.626 6.953 16.960 1.00 97.31 168 VAL A N 1
ATOM 1353 C CA . VAL A 1 168 ? -12.912 7.532 16.547 1.00 97.31 168 VAL A CA 1
ATOM 1354 C C . VAL A 1 168 ? -14.025 6.518 16.819 1.00 97.31 168 VAL A C 1
ATOM 1356 O O . VAL A 1 168 ? -13.848 5.322 16.559 1.00 97.31 168 VAL A O 1
ATOM 1359 N N . SER A 1 169 ? -15.166 6.979 17.339 1.00 98.25 169 SER A N 1
ATOM 1360 C CA . SER A 1 169 ? -16.306 6.101 17.627 1.00 98.25 169 SER A CA 1
ATOM 1361 C C . SER A 1 169 ? -17.086 5.722 16.362 1.00 98.25 169 SER A C 1
ATOM 1363 O O . SER A 1 169 ? -17.027 6.418 15.342 1.00 98.25 169 SER A O 1
ATOM 1365 N N . ASP A 1 170 ? -17.842 4.622 16.436 1.00 98.31 170 ASP A N 1
ATOM 1366 C CA . ASP A 1 170 ? -18.738 4.193 15.354 1.00 98.31 170 ASP A CA 1
ATOM 1367 C C . ASP A 1 170 ? -19.779 5.274 15.046 1.00 98.31 170 ASP A C 1
ATOM 1369 O O . ASP A 1 170 ? -20.040 5.572 13.883 1.00 98.31 170 ASP A O 1
ATOM 1373 N N . GLU A 1 171 ? -20.350 5.899 16.077 1.00 98.12 171 GLU A N 1
ATOM 1374 C CA . GLU A 1 171 ? -21.406 6.904 15.940 1.00 98.12 171 GLU A CA 1
ATOM 1375 C C . GLU A 1 171 ? -20.911 8.140 15.182 1.00 98.12 171 GLU A C 1
ATOM 1377 O O . GLU A 1 171 ? -21.603 8.642 14.292 1.00 98.12 171 GLU A O 1
ATOM 1382 N N . GLU A 1 172 ? -19.701 8.612 15.497 1.00 97.94 172 GLU A N 1
ATOM 1383 C CA . GLU A 1 172 ? -19.090 9.763 14.827 1.00 97.94 172 GLU A CA 1
ATOM 1384 C C . GLU A 1 172 ? -18.804 9.455 13.349 1.00 97.94 172 GLU A C 1
ATOM 1386 O O . GLU A 1 172 ? -19.141 10.252 12.468 1.00 97.94 172 GLU A O 1
ATOM 1391 N N . LEU A 1 173 ? -18.256 8.271 13.054 1.00 97.88 173 LEU A N 1
ATOM 1392 C CA . LEU A 1 173 ? -17.970 7.851 11.682 1.00 97.88 173 LEU A CA 1
ATOM 1393 C C . LEU A 1 173 ? -19.239 7.622 10.859 1.00 97.88 173 LEU A C 1
ATOM 1395 O O . LEU A 1 173 ? -19.321 8.072 9.716 1.00 97.88 173 LEU A O 1
ATOM 1399 N N . LEU A 1 174 ? -20.249 6.964 11.427 1.00 97.75 174 LEU A N 1
ATOM 1400 C CA . LEU A 1 174 ? -21.518 6.711 10.747 1.00 97.75 174 LEU A CA 1
ATOM 1401 C C . LEU A 1 174 ? -22.256 8.012 10.422 1.00 97.75 174 LEU A C 1
ATOM 1403 O O . LEU A 1 174 ? -22.831 8.124 9.336 1.00 97.75 174 LEU A O 1
ATOM 1407 N N . LYS A 1 175 ? -22.189 9.007 11.315 1.00 97.44 175 LYS A N 1
ATOM 1408 C CA . LYS A 1 175 ? -22.723 10.347 11.057 1.00 97.44 175 LYS A CA 1
ATOM 1409 C C . LYS A 1 175 ? -22.012 11.011 9.874 1.00 97.44 175 LYS A C 1
ATOM 1411 O O . LYS A 1 175 ? -22.674 11.418 8.922 1.00 97.44 175 LYS A O 1
ATOM 1416 N N . LEU A 1 176 ? -20.676 11.048 9.883 1.00 96.44 176 LEU A N 1
ATOM 1417 C CA . LEU A 1 176 ? -19.888 11.622 8.782 1.00 96.44 176 LEU A CA 1
ATOM 1418 C C . LEU A 1 176 ? -20.119 10.905 7.449 1.00 96.44 176 LEU A C 1
ATOM 1420 O O . LEU A 1 176 ? -20.184 11.544 6.397 1.00 96.44 176 LEU A O 1
ATOM 1424 N N . PHE A 1 177 ? -20.256 9.580 7.483 1.00 95.44 177 PHE A N 1
ATOM 1425 C CA . PHE A 1 177 ? -20.557 8.781 6.303 1.00 95.44 177 PHE A CA 1
ATOM 1426 C C . PHE A 1 177 ? -21.913 9.159 5.695 1.00 95.44 177 PHE A C 1
ATOM 1428 O O . PHE A 1 177 ? -22.008 9.345 4.480 1.00 95.44 177 PHE A O 1
ATOM 1435 N N . ALA A 1 178 ? -22.952 9.299 6.527 1.00 95.50 178 ALA A N 1
ATOM 1436 C CA . ALA A 1 178 ? -24.291 9.685 6.086 1.00 95.50 178 ALA A CA 1
ATOM 1437 C C . ALA A 1 178 ? -24.309 11.097 5.479 1.00 95.50 178 ALA A C 1
ATOM 1439 O O . ALA A 1 178 ? -24.776 11.265 4.352 1.00 95.50 178 ALA A O 1
ATOM 1440 N N . GLU A 1 179 ? -23.717 12.079 6.168 1.00 94.88 179 GLU A N 1
ATOM 1441 C CA . GLU A 1 179 ? -23.621 13.466 5.688 1.00 94.88 179 GLU A CA 1
ATOM 1442 C C . GLU A 1 179 ? -22.881 13.562 4.345 1.00 94.88 179 GLU A C 1
ATOM 1444 O O . GLU A 1 179 ? -23.265 14.320 3.453 1.00 94.88 179 GLU A O 1
ATOM 1449 N N . HIS A 1 180 ? -21.807 12.786 4.172 1.00 92.31 180 HIS A N 1
ATOM 1450 C CA . HIS A 1 180 ? -21.053 12.775 2.922 1.00 92.31 180 HIS A CA 1
ATOM 1451 C C . HIS A 1 180 ? -21.841 12.136 1.771 1.00 92.31 180 HIS A C 1
ATOM 1453 O O . HIS A 1 180 ? -21.855 12.675 0.664 1.00 92.31 180 HIS A O 1
ATOM 1459 N N . ARG A 1 181 ? -22.528 11.015 2.027 1.00 91.31 181 ARG A N 1
ATOM 1460 C CA . ARG A 1 181 ? -23.412 10.355 1.049 1.00 91.31 181 ARG A CA 1
ATOM 1461 C C . ARG A 1 181 ? -24.542 11.277 0.595 1.00 91.31 181 ARG A C 1
ATOM 1463 O O . ARG A 1 181 ? -24.840 11.314 -0.595 1.00 91.31 181 ARG A O 1
ATOM 1470 N N . GLU A 1 182 ? -25.148 12.026 1.512 1.00 91.75 182 GLU A N 1
ATOM 1471 C CA . GLU A 1 182 ? -26.203 12.988 1.187 1.00 91.75 182 GLU A CA 1
ATOM 1472 C C . GLU A 1 182 ? -25.688 14.113 0.278 1.00 91.75 182 GLU A C 1
ATOM 1474 O O . GLU A 1 182 ? -26.280 14.378 -0.769 1.00 91.75 182 GLU A O 1
ATOM 1479 N N . LYS A 1 183 ? -24.523 14.693 0.595 1.00 90.94 183 LYS A N 1
ATOM 1480 C CA . LYS A 1 183 ? -23.874 15.703 -0.259 1.00 90.94 183 LYS A CA 1
ATOM 1481 C C . LYS A 1 183 ? -23.562 15.167 -1.657 1.00 90.94 183 LYS A C 1
ATOM 1483 O O . LYS A 1 183 ? -23.803 15.856 -2.642 1.00 90.94 183 LYS A O 1
ATOM 1488 N N . GLN A 1 184 ? -23.060 13.935 -1.767 1.00 88.12 184 GLN A N 1
ATOM 1489 C CA . GLN A 1 184 ? -22.806 13.320 -3.074 1.00 88.12 184 GLN A CA 1
ATOM 1490 C C . GLN A 1 184 ? -24.087 13.117 -3.894 1.00 88.12 184 GLN A C 1
ATOM 1492 O O . GLN A 1 184 ? -24.048 13.263 -5.115 1.00 88.12 184 GLN A O 1
ATOM 1497 N N . ARG A 1 185 ? -25.217 12.804 -3.244 1.00 88.00 185 ARG A N 1
ATOM 1498 C CA . ARG A 1 185 ? -26.520 12.693 -3.916 1.00 88.00 185 ARG A CA 1
ATOM 1499 C C . ARG A 1 185 ? -26.985 14.043 -4.456 1.00 88.00 185 ARG A C 1
ATOM 1501 O O . ARG A 1 185 ? -27.352 14.113 -5.619 1.00 88.00 185 ARG A O 1
ATOM 1508 N N . GLN A 1 186 ? -26.882 15.110 -3.664 1.00 84.50 186 GLN A N 1
ATOM 1509 C CA . GLN A 1 186 ? -27.273 16.463 -4.088 1.00 84.50 186 GLN A CA 1
ATOM 1510 C C . GLN A 1 186 ? -26.458 16.976 -5.287 1.00 84.50 186 GLN A C 1
ATOM 1512 O O . GLN A 1 186 ? -26.998 17.667 -6.138 1.00 84.50 186 GLN A O 1
ATOM 1517 N N . VAL A 1 187 ? -25.176 16.608 -5.392 1.00 81.56 187 VAL A N 1
ATOM 1518 C CA . VAL A 1 187 ? -24.314 16.999 -6.525 1.00 81.56 187 VAL A CA 1
ATOM 1519 C C . VAL A 1 187 ? -24.627 16.211 -7.806 1.00 81.56 187 VAL A C 1
ATOM 1521 O O . VAL A 1 187 ? -24.375 16.703 -8.904 1.00 81.56 187 VAL A O 1
ATOM 1524 N N . LYS A 1 188 ? -25.155 14.985 -7.691 1.00 70.38 188 LYS A N 1
ATOM 1525 C CA . LYS A 1 188 ? -25.469 14.123 -8.844 1.00 70.38 188 LYS A CA 1
ATOM 1526 C C . LYS A 1 188 ? -26.847 14.372 -9.456 1.00 70.38 188 LYS A C 1
ATOM 1528 O O . LYS A 1 188 ? -27.065 13.918 -10.575 1.00 70.38 188 LYS A O 1
ATOM 1533 N N . THR A 1 189 ? -27.752 15.067 -8.773 1.00 51.97 189 THR A N 1
ATOM 1534 C CA . THR A 1 189 ? -29.068 15.417 -9.322 1.00 51.97 189 THR A CA 1
ATOM 1535 C C . THR A 1 189 ? -28.962 16.732 -10.106 1.00 51.97 189 THR A C 1
ATOM 1537 O O . THR A 1 189 ? -28.860 17.783 -9.474 1.00 51.97 189 THR A O 1
ATOM 1540 N N . PRO A 1 190 ? -28.975 16.744 -11.455 1.00 50.44 190 PRO A N 1
ATOM 1541 C CA . PRO A 1 190 ? -29.290 17.972 -12.175 1.00 50.44 190 PRO A CA 1
ATOM 1542 C C . PRO A 1 190 ? -30.733 18.351 -11.827 1.00 50.44 190 PRO A C 1
ATOM 1544 O O . PRO A 1 190 ? -31.618 17.499 -11.914 1.00 50.44 190 PRO A O 1
ATOM 1547 N N . GLU A 1 191 ? -30.967 19.592 -11.397 1.00 48.56 191 GLU A N 1
ATOM 1548 C CA . GLU A 1 191 ? -32.323 20.111 -11.196 1.00 48.56 191 GLU A CA 1
ATOM 1549 C C . GLU A 1 191 ? -33.139 19.886 -12.482 1.00 48.56 191 GLU A C 1
ATOM 1551 O O . GLU A 1 191 ? -32.771 20.412 -13.539 1.00 48.56 191 GLU A O 1
ATOM 1556 N N . PRO A 1 192 ? -34.222 19.089 -12.448 1.00 52.69 192 PRO A N 1
ATOM 1557 C CA . PRO A 1 192 ? -35.172 19.061 -13.545 1.00 52.69 192 PRO A CA 1
ATOM 1558 C C . PRO A 1 192 ? -35.911 20.407 -13.576 1.00 52.69 192 PRO A C 1
ATOM 1560 O O . PRO A 1 192 ? -36.172 20.969 -12.508 1.00 52.69 192 PRO A O 1
ATOM 1563 N N . PRO A 1 193 ? -36.299 20.923 -14.756 1.00 45.59 193 PRO A N 1
ATOM 1564 C CA . PRO A 1 193 ? -37.218 22.047 -14.810 1.00 45.59 193 PRO A CA 1
ATOM 1565 C C . PRO A 1 193 ? -38.508 21.687 -14.063 1.00 45.59 193 PRO A C 1
ATOM 1567 O O . PRO A 1 193 ? -39.044 20.584 -14.181 1.00 45.59 193 PRO A O 1
ATOM 1570 N N . GLU A 1 194 ? -38.935 22.641 -13.248 1.00 51.84 194 GLU A N 1
ATOM 1571 C CA . GLU A 1 194 ? -39.998 22.570 -12.255 1.00 51.84 194 GLU A CA 1
ATOM 1572 C C . GLU A 1 194 ? -41.374 22.345 -12.911 1.00 51.84 194 GLU A C 1
ATOM 1574 O O . GLU A 1 194 ? -42.140 23.280 -13.105 1.00 51.84 194 GLU A O 1
ATOM 1579 N N . GLU A 1 195 ? -41.715 21.099 -13.255 1.00 49.22 195 GLU A N 1
ATOM 1580 C CA . GLU A 1 195 ? -43.100 20.695 -13.527 1.00 49.22 195 GLU A CA 1
ATOM 1581 C C . GLU A 1 195 ? -43.443 19.358 -12.846 1.00 49.22 195 GLU A C 1
ATOM 1583 O O . GLU A 1 195 ? -43.027 18.274 -13.247 1.00 49.22 195 GLU A O 1
ATOM 1588 N N . ALA A 1 196 ? -44.210 19.511 -11.763 1.00 54.56 196 ALA A N 1
ATOM 1589 C CA . ALA A 1 196 ? -45.117 18.589 -11.082 1.00 54.56 196 ALA A CA 1
ATOM 1590 C C . ALA A 1 196 ? -45.030 17.078 -11.386 1.00 54.56 196 ALA A C 1
ATOM 1592 O O . ALA A 1 196 ? -45.419 16.625 -12.464 1.00 54.56 196 ALA A O 1
ATOM 1593 N N . LYS A 1 197 ? -44.777 16.286 -10.330 1.00 38.50 197 LYS A N 1
ATOM 1594 C CA . LYS A 1 197 ? -45.651 15.157 -9.949 1.00 38.50 197 LYS A CA 1
ATOM 1595 C C . LYS A 1 197 ? -45.421 14.670 -8.511 1.00 38.50 197 LYS A C 1
ATOM 1597 O O . LYS A 1 197 ? -44.311 14.665 -7.997 1.00 38.50 197 LYS A O 1
ATOM 1602 N N . GLU A 1 198 ? -46.552 14.319 -7.908 1.00 38.59 198 GLU A N 1
ATOM 1603 C CA . GLU A 1 198 ? -46.844 13.901 -6.531 1.00 38.59 198 GLU A CA 1
ATOM 1604 C C . GLU A 1 198 ? -46.123 12.625 -6.035 1.00 38.59 198 GLU A C 1
ATOM 1606 O O . GLU A 1 198 ? -45.549 11.886 -6.838 1.00 38.59 198 GLU A O 1
ATOM 1611 N N . PRO A 1 199 ? -46.143 12.353 -4.709 1.00 52.75 199 PRO A N 1
ATOM 1612 C CA . PRO A 1 199 ? -45.225 11.424 -4.066 1.00 52.75 199 PRO A CA 1
ATOM 1613 C C . PRO A 1 199 ? -45.753 9.989 -4.085 1.00 52.75 199 PRO A C 1
ATOM 1615 O O . PRO A 1 199 ? -46.930 9.742 -3.822 1.00 52.75 199 PRO A O 1
ATOM 1618 N N . ASN A 1 200 ? -44.861 9.022 -4.295 1.00 38.53 200 ASN A N 1
ATOM 1619 C CA . ASN A 1 200 ? -45.139 7.644 -3.918 1.00 38.53 200 ASN A CA 1
ATOM 1620 C C . ASN A 1 200 ? -43.895 6.936 -3.373 1.00 38.53 200 ASN A C 1
ATOM 1622 O O . ASN A 1 200 ? -42.763 7.375 -3.552 1.00 38.53 200 ASN A O 1
ATOM 1626 N N . GLN A 1 201 ? -44.182 5.907 -2.594 1.00 40.00 201 GLN A N 1
ATOM 1627 C CA . GLN A 1 201 ? -43.456 5.451 -1.424 1.00 40.00 201 GLN A CA 1
ATOM 1628 C C . GLN A 1 201 ? -42.160 4.677 -1.697 1.00 40.00 201 GLN A C 1
ATOM 1630 O O . GLN A 1 201 ? -42.015 3.968 -2.681 1.00 40.00 201 GLN A O 1
ATOM 1635 N N . VAL A 1 202 ? -41.266 4.825 -0.718 1.00 49.91 202 VAL A N 1
ATOM 1636 C CA . VAL A 1 202 ? -40.260 3.894 -0.187 1.00 49.91 202 VAL A CA 1
ATOM 1637 C C . VAL A 1 202 ? -40.274 2.477 -0.778 1.00 49.91 202 VAL A C 1
ATOM 1639 O O . VAL A 1 202 ? -41.098 1.665 -0.374 1.00 49.91 202 VAL A O 1
ATOM 1642 N N . GLU A 1 203 ? -39.237 2.137 -1.546 1.00 38.47 203 GLU A N 1
ATOM 1643 C CA . GLU A 1 203 ? -38.614 0.811 -1.497 1.00 38.47 203 GLU A CA 1
ATOM 1644 C C . GLU A 1 203 ? -37.087 0.953 -1.468 1.00 38.47 203 GLU A C 1
ATOM 1646 O O . GLU A 1 203 ? -36.484 1.801 -2.126 1.00 38.47 203 GLU A O 1
ATOM 1651 N N . ALA A 1 204 ? -36.472 0.169 -0.586 1.00 49.12 204 ALA A N 1
ATOM 1652 C CA . ALA A 1 204 ? -35.042 0.130 -0.359 1.00 49.12 204 ALA A CA 1
ATOM 1653 C C . ALA A 1 204 ? -34.382 -0.716 -1.451 1.00 49.12 204 ALA A C 1
ATOM 1655 O O . ALA A 1 204 ? -34.395 -1.942 -1.373 1.00 49.12 204 ALA A O 1
ATOM 1656 N N . GLU A 1 205 ? -33.769 -0.067 -2.437 1.00 41.59 205 GLU A N 1
ATOM 1657 C CA . GLU A 1 205 ? -32.921 -0.747 -3.411 1.00 41.59 205 GLU A CA 1
ATOM 1658 C C . GLU A 1 205 ? -31.459 -0.740 -2.953 1.00 41.59 205 GLU A C 1
ATOM 1660 O O . GLU A 1 205 ? -30.813 0.289 -2.737 1.00 41.59 205 GLU A O 1
ATOM 1665 N N . THR A 1 206 ? -30.933 -1.948 -2.788 1.00 41.78 206 THR A N 1
ATOM 1666 C CA . THR A 1 206 ? -29.508 -2.247 -2.786 1.00 41.78 206 THR A CA 1
ATOM 1667 C C . THR A 1 206 ? -28.922 -1.882 -4.150 1.00 41.78 206 THR A C 1
ATOM 1669 O O . THR A 1 206 ? -28.931 -2.700 -5.066 1.00 41.78 206 THR A O 1
ATOM 1672 N N . GLU A 1 207 ? -28.390 -0.667 -4.286 1.00 43.31 207 GLU A N 1
ATOM 1673 C CA . GLU A 1 207 ? -27.538 -0.296 -5.419 1.00 43.31 207 GLU A CA 1
ATOM 1674 C C . GLU A 1 207 ? -26.212 -1.064 -5.318 1.00 43.31 207 GLU A C 1
ATOM 1676 O O . GLU A 1 207 ? -25.243 -0.629 -4.685 1.00 43.31 207 GLU A O 1
ATOM 1681 N N . ALA A 1 208 ? -26.183 -2.241 -5.945 1.00 40.78 208 ALA A N 1
ATOM 1682 C CA . ALA A 1 208 ? -24.964 -2.750 -6.540 1.00 40.78 208 ALA A CA 1
ATOM 1683 C C . ALA A 1 208 ? -24.484 -1.677 -7.520 1.00 40.78 208 ALA A C 1
ATOM 1685 O O . ALA A 1 208 ? -25.177 -1.335 -8.475 1.00 40.78 208 ALA A O 1
ATOM 1686 N N . GLU A 1 209 ? -23.329 -1.093 -7.223 1.00 40.91 209 GLU A N 1
ATOM 1687 C CA . GLU A 1 209 ? -22.622 -0.208 -8.133 1.00 40.91 209 GLU A CA 1
ATOM 1688 C C . GLU A 1 209 ? -22.431 -0.974 -9.443 1.00 40.91 209 GLU A C 1
ATOM 1690 O O . GLU A 1 209 ? -21.649 -1.925 -9.508 1.00 40.91 209 GLU A O 1
ATOM 1695 N N . VAL A 1 210 ? -23.221 -0.603 -10.452 1.00 38.69 210 VAL A N 1
ATOM 1696 C CA . VAL A 1 210 ? -23.025 -1.012 -11.836 1.00 38.69 210 VAL A CA 1
ATOM 1697 C C . VAL A 1 210 ? -21.618 -0.545 -12.176 1.00 38.69 210 VAL A C 1
ATOM 1699 O O . VAL A 1 210 ? -21.374 0.643 -12.400 1.00 38.69 210 VAL A O 1
ATOM 1702 N N . LEU A 1 211 ? -20.663 -1.479 -12.104 1.00 41.28 211 LEU A N 1
ATOM 1703 C CA . LEU A 1 211 ? -19.356 -1.319 -12.722 1.00 41.28 211 LEU A CA 1
ATOM 1704 C C . LEU A 1 211 ? -19.627 -0.800 -14.134 1.00 41.28 211 LEU A C 1
ATOM 1706 O O . LEU A 1 211 ? -20.556 -1.315 -14.759 1.00 41.28 211 LEU A O 1
ATOM 1710 N N . PRO A 1 212 ? -18.889 0.214 -14.625 1.00 40.12 212 PRO A N 1
ATOM 1711 C CA . PRO A 1 212 ? -19.070 0.650 -15.999 1.00 40.12 212 PRO A CA 1
ATOM 1712 C C . PRO A 1 212 ? -18.983 -0.604 -16.857 1.00 40.12 212 PRO A C 1
ATOM 1714 O O . PRO A 1 212 ? -17.961 -1.293 -16.804 1.00 40.12 212 PRO A O 1
ATOM 1717 N N . GLU A 1 213 ? -20.080 -0.939 -17.540 1.00 42.03 213 GLU A N 1
ATOM 1718 C CA . GLU A 1 213 ? -20.083 -2.019 -18.510 1.00 42.03 213 GLU A CA 1
ATOM 1719 C C . GLU A 1 213 ? -18.914 -1.706 -19.435 1.00 42.03 213 GLU A C 1
ATOM 1721 O O . GLU A 1 213 ? -18.900 -0.689 -20.136 1.00 42.03 213 GLU A O 1
ATOM 1726 N N . VAL A 1 214 ? -17.861 -2.520 -19.346 1.00 48.38 214 VAL A N 1
ATOM 1727 C CA . VAL A 1 214 ? -16.897 -2.592 -20.432 1.00 48.38 214 VAL A CA 1
ATOM 1728 C C . VAL A 1 214 ? -17.780 -2.925 -21.628 1.00 48.38 214 VAL A C 1
ATOM 1730 O O . VAL A 1 214 ? -18.529 -3.899 -21.523 1.00 48.38 214 VAL A O 1
ATOM 1733 N N . PRO A 1 215 ? -17.819 -2.089 -22.682 1.00 49.06 215 PRO A N 1
ATOM 1734 C CA . PRO A 1 215 ? -18.718 -2.341 -23.792 1.00 49.06 215 PRO A CA 1
ATOM 1735 C C . PRO A 1 215 ? -18.489 -3.782 -24.223 1.00 49.06 215 PRO A C 1
ATOM 1737 O O . PRO A 1 215 ? -17.346 -4.141 -24.481 1.00 49.06 215 PRO A O 1
ATOM 1740 N N . GLU A 1 216 ? -19.534 -4.602 -24.264 1.00 54.06 216 GLU A N 1
ATOM 1741 C CA . GLU A 1 216 ? -19.450 -6.023 -24.639 1.00 54.06 216 GLU A CA 1
ATOM 1742 C C . GLU A 1 216 ? -18.676 -6.209 -25.966 1.00 54.06 216 GLU A C 1
ATOM 1744 O O . GLU A 1 216 ? -17.981 -7.197 -26.184 1.00 54.06 216 GLU A O 1
ATOM 1749 N N . ALA A 1 217 ? -18.692 -5.175 -26.814 1.00 56.28 217 ALA A N 1
ATOM 1750 C CA . ALA A 1 217 ? -17.886 -5.044 -28.023 1.00 56.28 217 ALA A CA 1
ATOM 1751 C C . ALA A 1 217 ? -16.353 -5.088 -27.810 1.00 56.28 217 ALA A C 1
ATOM 1753 O O . ALA A 1 217 ? -15.655 -5.661 -28.641 1.00 56.28 217 ALA A O 1
ATOM 1754 N N . LEU A 1 218 ? -15.814 -4.521 -26.722 1.00 59.16 218 LEU A N 1
ATOM 1755 C CA . LEU A 1 218 ? -14.3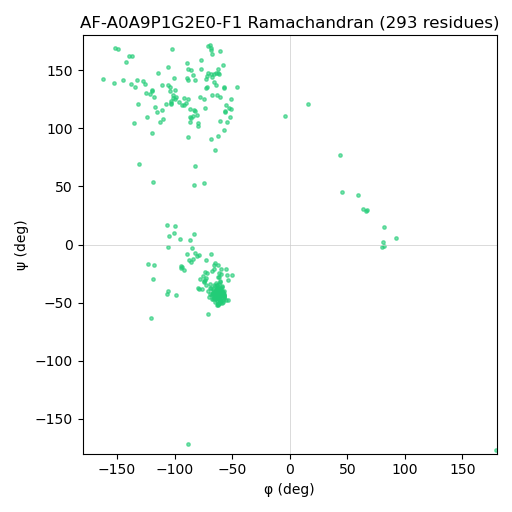72 -4.516 -26.435 1.00 59.16 218 LEU A CA 1
ATOM 1756 C C . LEU A 1 218 ? -13.864 -5.930 -26.116 1.00 59.16 218 LEU A C 1
ATOM 1758 O O . LEU A 1 218 ? -12.775 -6.306 -26.545 1.00 59.16 218 LEU A O 1
ATOM 1762 N N . ASP A 1 219 ? -14.668 -6.726 -25.409 1.00 65.81 219 ASP A N 1
ATOM 1763 C CA . ASP A 1 219 ? -14.323 -8.114 -25.090 1.00 65.81 219 ASP A CA 1
ATOM 1764 C C . ASP A 1 219 ? -14.349 -8.997 -26.347 1.00 65.81 219 ASP A C 1
ATOM 1766 O O . ASP A 1 219 ? -13.501 -9.878 -26.500 1.00 65.81 219 ASP A O 1
ATOM 1770 N N . ILE A 1 220 ? -15.252 -8.710 -27.294 1.00 73.38 220 ILE A N 1
ATOM 1771 C CA . ILE A 1 220 ? -15.309 -9.399 -28.591 1.00 73.38 220 ILE A CA 1
ATOM 1772 C C . ILE A 1 220 ? -14.081 -9.062 -29.446 1.00 73.38 220 ILE A C 1
ATOM 1774 O O . ILE A 1 220 ? -13.454 -9.973 -29.981 1.00 73.38 220 ILE A O 1
ATOM 1778 N N . GLU A 1 221 ? -13.689 -7.789 -29.561 1.00 80.62 221 GLU A N 1
ATOM 1779 C CA . GLU A 1 221 ? -12.519 -7.393 -30.362 1.00 80.62 221 GLU A CA 1
ATOM 1780 C C . GLU A 1 221 ? -11.215 -7.990 -29.820 1.00 80.62 221 GLU A C 1
ATOM 1782 O O . GLU A 1 221 ? -10.393 -8.493 -30.588 1.00 80.62 221 GLU A O 1
ATOM 1787 N N . VAL A 1 222 ? -11.041 -7.997 -28.494 1.00 80.06 222 VAL A N 1
ATOM 1788 C CA . VAL A 1 222 ? -9.873 -8.619 -27.856 1.00 80.06 222 VAL A CA 1
ATOM 1789 C C . VAL A 1 222 ? -9.888 -10.135 -28.051 1.00 80.06 222 VAL A C 1
ATOM 1791 O O . VAL A 1 222 ? -8.844 -10.709 -28.361 1.00 80.06 222 VAL A O 1
ATOM 1794 N N . ALA A 1 223 ? -11.044 -10.791 -27.917 1.00 80.56 223 ALA A N 1
ATOM 1795 C CA . ALA A 1 223 ? -11.163 -12.228 -28.155 1.00 80.56 223 ALA A CA 1
ATOM 1796 C C . ALA A 1 223 ? -10.832 -12.598 -29.609 1.00 80.56 223 ALA A C 1
ATOM 1798 O O . ALA A 1 223 ? -10.044 -13.515 -29.833 1.00 80.56 223 ALA A O 1
ATOM 1799 N N . VAL A 1 224 ? -11.353 -11.845 -30.584 1.00 86.50 224 VAL A N 1
ATOM 1800 C CA . VAL A 1 224 ? -11.061 -12.037 -32.015 1.00 86.50 224 VAL A CA 1
ATOM 1801 C C . VAL A 1 224 ? -9.578 -11.805 -32.307 1.00 86.50 224 VAL A C 1
ATOM 1803 O O . VAL A 1 224 ? -8.972 -12.569 -33.059 1.00 86.50 224 VAL A O 1
ATOM 1806 N N . ALA A 1 225 ? -8.965 -10.790 -31.690 1.00 89.31 225 ALA A N 1
ATOM 1807 C CA . ALA A 1 225 ? -7.543 -10.521 -31.865 1.00 89.31 225 ALA A CA 1
ATOM 1808 C C . ALA A 1 225 ? -6.661 -11.633 -31.266 1.00 89.31 225 ALA A C 1
ATOM 1810 O O . ALA A 1 225 ? -5.669 -12.044 -31.870 1.00 89.31 225 ALA A O 1
ATOM 1811 N N . LEU A 1 226 ? -7.028 -12.159 -30.094 1.00 87.94 226 LEU A N 1
ATOM 1812 C CA . LEU A 1 226 ? -6.341 -13.297 -29.482 1.00 87.94 226 LEU A CA 1
ATOM 1813 C C . LEU A 1 226 ? -6.501 -14.568 -30.321 1.00 87.94 226 LEU A C 1
ATOM 1815 O O . LEU A 1 226 ? -5.528 -15.292 -30.515 1.00 87.94 226 LEU A O 1
ATOM 1819 N N . GLU A 1 227 ? -7.696 -14.826 -30.849 1.00 87.00 227 GLU A N 1
ATOM 1820 C CA . GLU A 1 227 ? -7.947 -15.962 -31.736 1.00 87.00 227 GLU A CA 1
ATOM 1821 C C . GLU A 1 227 ? -7.091 -15.871 -33.006 1.00 87.00 227 GLU A C 1
ATOM 1823 O O . GLU A 1 227 ? -6.377 -16.819 -33.327 1.00 87.00 227 GLU A O 1
ATOM 1828 N N . ALA A 1 228 ? -7.054 -14.708 -33.666 1.00 89.94 228 ALA A N 1
ATOM 1829 C CA . ALA A 1 228 ? -6.192 -14.471 -34.824 1.00 89.94 228 ALA A CA 1
ATOM 1830 C C . ALA A 1 228 ? -4.696 -14.633 -34.496 1.00 89.94 228 ALA A C 1
ATOM 1832 O O . ALA A 1 228 ? -3.953 -15.217 -35.287 1.00 89.94 228 ALA A O 1
ATOM 1833 N N . TYR A 1 229 ? -4.257 -14.183 -33.314 1.00 93.31 229 TYR A N 1
ATOM 1834 C CA . TYR A 1 229 ? -2.880 -14.359 -32.848 1.00 93.31 229 TYR A CA 1
ATOM 1835 C C . TYR A 1 229 ? -2.517 -15.844 -32.733 1.00 93.31 229 TYR A C 1
ATOM 1837 O O . TYR A 1 229 ? -1.496 -16.277 -33.273 1.00 93.31 229 TYR A O 1
ATOM 1845 N N . PHE A 1 230 ? -3.353 -16.634 -32.053 1.00 89.06 230 PHE A N 1
ATOM 1846 C CA . PHE A 1 230 ? -3.100 -18.062 -31.869 1.00 89.06 230 PHE A CA 1
ATOM 1847 C C . PHE A 1 230 ? -3.242 -18.848 -33.171 1.00 89.06 230 PHE A C 1
ATOM 1849 O O . PHE A 1 230 ? -2.441 -19.746 -33.418 1.00 89.06 230 PHE A O 1
ATOM 1856 N N . ASP A 1 231 ? -4.200 -18.499 -34.028 1.00 86.44 231 ASP A N 1
ATOM 1857 C CA . ASP A 1 231 ? -4.379 -19.142 -35.330 1.00 86.44 231 ASP A CA 1
ATOM 1858 C C . ASP A 1 231 ? -3.203 -18.901 -36.260 1.00 86.44 231 ASP A C 1
ATOM 1860 O O . ASP A 1 231 ? -2.698 -19.855 -36.857 1.00 86.44 231 ASP A O 1
ATOM 1864 N N . GLY A 1 232 ? -2.735 -17.655 -36.334 1.00 92.00 232 GLY A N 1
ATOM 1865 C CA . GLY A 1 232 ? -1.537 -17.305 -37.079 1.00 92.00 232 GLY A CA 1
ATOM 1866 C C . GLY A 1 232 ? -0.322 -18.084 -36.583 1.00 92.00 232 GLY A C 1
ATOM 1867 O O . GLY A 1 232 ? 0.358 -18.755 -37.359 1.00 92.00 232 GLY A O 1
ATOM 1868 N N . LEU A 1 233 ? -0.108 -18.085 -35.265 1.00 89.38 233 LEU A N 1
ATOM 1869 C CA . LEU A 1 233 ? 1.029 -18.750 -34.632 1.00 89.38 233 LEU A CA 1
ATOM 1870 C C . LEU A 1 233 ? 0.999 -20.283 -34.772 1.00 89.38 233 LEU A C 1
ATOM 1872 O O . LEU A 1 233 ? 2.037 -20.888 -35.031 1.00 89.38 233 LEU A O 1
ATOM 1876 N N . HIS A 1 234 ? -0.155 -20.930 -34.588 1.00 85.38 234 HIS A N 1
ATOM 1877 C CA . HIS A 1 234 ? -0.268 -22.395 -34.611 1.00 85.38 234 HIS A CA 1
ATOM 1878 C C . HIS A 1 234 ? -0.297 -22.971 -36.027 1.00 85.38 234 HIS A C 1
ATOM 1880 O O . HIS A 1 234 ? 0.260 -24.047 -36.269 1.00 85.38 234 HIS A O 1
ATOM 1886 N N . ASN A 1 235 ? -0.950 -22.280 -36.962 1.00 86.12 235 ASN A N 1
ATOM 1887 C CA . ASN A 1 235 ? -1.086 -22.763 -38.333 1.00 86.12 235 ASN A CA 1
ATOM 1888 C C . ASN A 1 235 ? 0.064 -22.312 -39.241 1.00 86.12 235 ASN A C 1
ATOM 1890 O O . ASN A 1 235 ? 0.162 -22.803 -40.367 1.00 86.12 235 ASN A O 1
ATOM 1894 N N . GLY A 1 236 ? 0.940 -21.424 -38.757 1.00 90.56 236 GLY A N 1
ATOM 1895 C CA . GLY A 1 236 ? 1.946 -20.761 -39.584 1.00 90.56 236 GLY A CA 1
ATOM 1896 C C . GLY A 1 236 ? 1.314 -19.804 -40.600 1.00 90.56 236 GLY A C 1
ATOM 1897 O O . GLY A 1 236 ? 1.842 -19.635 -41.697 1.00 90.56 236 GLY A O 1
ATOM 1898 N N . ASP A 1 237 ? 0.154 -19.228 -40.268 1.00 92.94 237 ASP A N 1
ATOM 1899 C CA . ASP A 1 237 ? -0.557 -18.265 -41.110 1.00 92.94 237 ASP A CA 1
ATOM 1900 C C . ASP A 1 237 ? -0.057 -16.850 -40.796 1.00 92.94 237 ASP A C 1
ATOM 1902 O O . ASP A 1 237 ? -0.505 -16.171 -39.868 1.00 92.94 237 ASP A O 1
ATOM 1906 N N . VAL A 1 238 ? 0.941 -16.433 -41.571 1.00 94.50 238 VAL A N 1
ATOM 1907 C CA . VAL A 1 238 ? 1.609 -15.138 -41.421 1.00 94.50 238 VAL A CA 1
ATOM 1908 C C . VAL A 1 238 ? 0.653 -13.970 -41.644 1.00 94.50 238 VAL A C 1
ATOM 1910 O O . VAL A 1 238 ? 0.775 -12.953 -40.958 1.00 94.50 238 VAL A O 1
ATOM 1913 N N . ASP A 1 239 ? -0.278 -14.090 -42.588 1.00 95.38 239 ASP A N 1
ATOM 1914 C CA . ASP A 1 239 ? -1.187 -12.997 -42.923 1.00 95.38 239 ASP A CA 1
ATOM 1915 C C . ASP A 1 239 ? -2.174 -12.774 -41.778 1.00 95.38 239 ASP A C 1
ATOM 1917 O O . ASP A 1 239 ? -2.304 -11.645 -41.301 1.00 95.38 239 ASP A O 1
ATOM 1921 N N . ARG A 1 240 ? -2.743 -13.856 -41.230 1.00 93.94 240 ARG A N 1
ATOM 1922 C CA . ARG A 1 240 ? -3.608 -13.795 -40.045 1.00 93.94 240 ARG A CA 1
ATOM 1923 C C . ARG A 1 240 ? -2.876 -13.265 -38.812 1.00 93.94 240 ARG A C 1
ATOM 1925 O O . ARG A 1 240 ? -3.430 -12.477 -38.051 1.00 93.94 240 ARG A O 1
ATOM 1932 N N . PHE A 1 241 ? -1.614 -13.652 -38.623 1.00 94.06 241 PHE A N 1
ATOM 1933 C CA . PHE A 1 241 ? -0.797 -13.165 -37.510 1.00 94.06 241 PHE A CA 1
ATOM 1934 C C . PHE A 1 241 ? -0.518 -11.653 -37.595 1.00 94.06 241 PHE A C 1
ATOM 1936 O O . PHE A 1 241 ? -0.565 -10.942 -36.588 1.00 94.06 241 PHE A O 1
ATOM 1943 N N . LYS A 1 242 ? -0.253 -11.137 -38.803 1.00 96.06 242 LYS A N 1
ATOM 1944 C CA . LYS A 1 242 ? 0.019 -9.709 -39.049 1.00 96.06 242 LYS A CA 1
ATOM 1945 C C . LYS A 1 242 ? -1.179 -8.799 -38.783 1.00 96.06 242 LYS A C 1
ATOM 1947 O O . LYS A 1 242 ? -0.971 -7.613 -38.549 1.00 96.06 242 LYS A O 1
ATOM 1952 N N . GLU A 1 243 ? -2.404 -9.324 -38.792 1.00 95.25 243 GLU A N 1
ATOM 1953 C CA . GLU A 1 243 ? -3.603 -8.545 -38.445 1.00 95.25 243 GLU A CA 1
ATOM 1954 C C . GLU A 1 243 ? -3.557 -8.019 -37.004 1.00 95.25 243 GLU A C 1
ATOM 1956 O O . GLU A 1 243 ? -4.139 -6.978 -36.705 1.00 95.25 243 GLU A O 1
ATOM 1961 N N . VAL A 1 244 ? -2.856 -8.730 -36.115 1.00 95.88 244 VAL A N 1
ATOM 1962 C CA . VAL A 1 244 ? -2.883 -8.476 -34.668 1.00 95.88 244 VAL A CA 1
ATOM 1963 C C . VAL A 1 244 ? -1.512 -8.206 -34.062 1.00 95.88 244 VAL A C 1
ATOM 1965 O O . VAL A 1 244 ? -1.423 -7.656 -32.963 1.00 95.88 244 VAL A O 1
ATOM 1968 N N . TRP A 1 245 ? -0.430 -8.556 -34.759 1.00 94.75 245 TRP A N 1
ATOM 1969 C CA . TRP A 1 245 ? 0.922 -8.261 -34.306 1.00 94.75 245 TRP A CA 1
ATOM 1970 C C . TRP A 1 245 ? 1.406 -6.907 -34.824 1.00 94.75 245 TRP A C 1
ATOM 1972 O O . TRP A 1 245 ? 1.500 -6.671 -36.028 1.00 94.75 245 TRP A O 1
ATOM 1982 N N . HIS A 1 246 ? 1.764 -6.009 -33.907 1.00 95.88 246 HIS A N 1
ATOM 1983 C CA . HIS A 1 246 ? 2.246 -4.681 -34.273 1.00 95.88 246 HIS A CA 1
ATOM 1984 C C . HIS A 1 246 ? 3.595 -4.762 -35.027 1.00 95.88 246 HIS A C 1
ATOM 1986 O O . HIS A 1 246 ? 4.474 -5.514 -34.597 1.00 95.88 246 HIS A O 1
ATOM 1992 N N . PRO A 1 247 ? 3.834 -3.953 -36.082 1.00 95.06 247 PRO A N 1
ATOM 1993 C CA . PRO A 1 247 ? 5.110 -3.942 -36.817 1.00 95.06 247 PRO A CA 1
ATOM 1994 C C . PRO A 1 247 ? 6.335 -3.586 -35.961 1.00 95.06 247 PRO A C 1
ATOM 1996 O O . PRO A 1 247 ? 7.451 -3.988 -36.264 1.00 95.06 247 PRO A O 1
ATOM 1999 N N . GLU A 1 248 ? 6.124 -2.850 -34.868 1.00 95.06 248 GLU A N 1
ATOM 2000 C CA . GLU A 1 248 ? 7.150 -2.542 -33.854 1.00 95.06 248 GLU A CA 1
ATOM 2001 C C . GLU A 1 248 ? 7.052 -3.453 -32.612 1.00 95.06 248 GLU A C 1
ATOM 2003 O O . GLU A 1 248 ? 7.549 -3.113 -31.541 1.00 95.06 248 GLU A O 1
ATOM 2008 N N . GLY A 1 249 ? 6.326 -4.571 -32.699 1.00 93.38 249 GLY A N 1
ATOM 2009 C CA . GLY A 1 249 ? 6.169 -5.533 -31.609 1.00 93.38 249 GLY A CA 1
ATOM 2010 C C . GLY A 1 249 ? 7.445 -6.340 -31.365 1.00 93.38 249 GLY A C 1
ATOM 2011 O O . GLY A 1 249 ? 8.155 -6.690 -32.305 1.00 93.38 249 GLY A O 1
ATOM 2012 N N . HIS A 1 250 ? 7.717 -6.663 -30.100 1.00 96.62 250 HIS A N 1
ATOM 2013 C CA . HIS A 1 250 ? 8.857 -7.485 -29.688 1.00 96.62 250 HIS A CA 1
ATOM 2014 C C . HIS A 1 250 ? 8.383 -8.663 -28.836 1.00 96.62 250 HIS A C 1
ATOM 2016 O O . HIS A 1 250 ? 7.529 -8.501 -27.959 1.00 96.62 250 HIS A O 1
ATOM 2022 N N . LEU A 1 251 ? 8.962 -9.838 -29.076 1.00 94.31 251 LEU A N 1
ATOM 2023 C CA . LEU A 1 251 ? 8.790 -11.023 -28.248 1.00 94.31 251 LEU A CA 1
ATOM 2024 C C . LEU A 1 251 ? 10.035 -11.218 -27.382 1.00 94.31 251 LEU A C 1
ATOM 2026 O O . LEU A 1 251 ? 11.134 -11.414 -27.897 1.00 94.31 251 LEU A O 1
ATOM 2030 N N . TYR A 1 252 ? 9.832 -11.226 -26.066 1.00 92.44 252 TYR A N 1
ATOM 2031 C CA . TYR A 1 252 ? 10.886 -11.459 -25.083 1.00 92.44 252 TYR A CA 1
ATOM 2032 C C . TYR A 1 252 ? 10.695 -12.801 -24.390 1.00 92.44 252 TYR A C 1
ATOM 2034 O O . TYR A 1 252 ? 9.587 -13.127 -23.962 1.00 92.44 252 TYR A O 1
ATOM 2042 N N . TRP A 1 253 ? 11.779 -13.548 -24.209 1.00 91.62 253 TRP A N 1
ATOM 2043 C CA . TRP A 1 253 ? 11.796 -14.721 -23.337 1.00 91.62 253 TRP A CA 1
ATOM 2044 C C . TRP A 1 253 ? 13.199 -14.959 -22.778 1.00 91.62 253 TRP A C 1
ATOM 2046 O O . TRP A 1 253 ? 14.165 -14.328 -23.198 1.00 91.62 253 TRP A O 1
ATOM 2056 N N . ILE A 1 254 ? 13.300 -15.853 -21.798 1.00 92.00 254 ILE A N 1
ATOM 2057 C CA . ILE A 1 254 ? 14.576 -16.272 -21.216 1.00 92.00 254 ILE A CA 1
ATOM 2058 C C . ILE A 1 254 ? 14.979 -17.601 -21.858 1.00 92.00 254 ILE A C 1
ATOM 2060 O O . ILE A 1 254 ? 14.168 -18.531 -21.889 1.00 92.00 254 ILE A O 1
ATOM 2064 N N . SER A 1 255 ? 16.192 -17.690 -22.404 1.00 91.88 255 SER A N 1
ATOM 2065 C CA . SER A 1 255 ? 16.722 -18.931 -22.975 1.00 91.88 255 SER A CA 1
ATOM 2066 C C . SER A 1 255 ? 16.969 -19.986 -21.883 1.00 91.88 255 SER A C 1
ATOM 2068 O O . SER A 1 255 ? 17.026 -19.645 -20.697 1.00 91.88 255 SER A O 1
ATOM 2070 N N . PRO A 1 256 ? 17.147 -21.272 -22.238 1.00 87.88 256 PRO A N 1
ATOM 2071 C CA . PRO A 1 256 ? 17.549 -22.305 -21.277 1.00 87.88 256 PRO A CA 1
ATOM 2072 C C . PRO A 1 256 ? 18.841 -21.976 -20.507 1.00 87.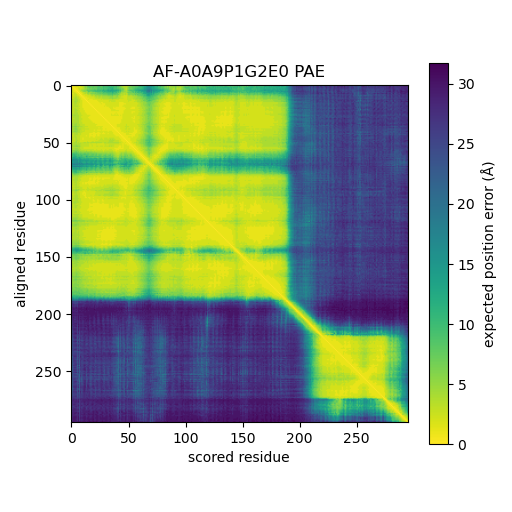88 256 PRO A C 1
ATOM 2074 O O . PRO A 1 256 ? 19.016 -22.421 -19.376 1.00 87.88 256 PRO A O 1
ATOM 2077 N N . GLU A 1 257 ? 19.722 -21.169 -21.096 1.00 94.88 257 GLU A N 1
ATOM 2078 C CA . GLU A 1 257 ? 20.981 -20.697 -20.512 1.00 94.88 257 GLU A CA 1
ATOM 2079 C C . GLU A 1 257 ? 20.793 -19.491 -19.573 1.00 94.88 257 GLU A C 1
ATOM 2081 O O . GLU A 1 257 ? 21.728 -19.100 -18.876 1.00 94.88 257 GLU A O 1
ATOM 2086 N N . GLY A 1 258 ? 19.581 -18.931 -19.502 1.00 89.25 258 GLY A N 1
ATOM 2087 C CA . GLY A 1 258 ? 19.248 -17.790 -18.651 1.00 89.25 258 GLY A CA 1
ATOM 2088 C C . GLY A 1 258 ? 19.385 -16.425 -19.329 1.00 89.25 258 GLY A C 1
ATOM 2089 O O . GLY A 1 258 ? 19.185 -15.405 -18.666 1.00 89.25 258 GLY A O 1
ATOM 2090 N N . ASP A 1 259 ? 19.681 -16.382 -20.629 1.00 95.38 259 ASP A N 1
ATOM 2091 C CA . ASP A 1 259 ? 19.851 -15.132 -21.367 1.00 95.38 259 ASP A CA 1
ATOM 2092 C C . ASP A 1 259 ? 18.505 -14.545 -21.803 1.00 95.38 259 ASP A C 1
ATOM 2094 O O . ASP A 1 259 ? 17.598 -15.263 -22.225 1.00 95.38 259 ASP A O 1
ATOM 2098 N N . LEU A 1 260 ? 18.366 -13.217 -21.737 1.00 94.25 260 LEU A N 1
ATOM 2099 C CA . LEU A 1 260 ? 17.209 -12.532 -22.313 1.00 94.25 260 LEU A CA 1
ATOM 2100 C C . LEU A 1 260 ? 17.335 -12.530 -23.836 1.00 94.25 260 LEU A C 1
ATOM 2102 O O . LEU A 1 260 ? 18.238 -11.900 -24.386 1.00 94.25 260 LEU A O 1
ATOM 2106 N N . VAL A 1 261 ? 16.388 -13.175 -24.506 1.00 95.38 261 VAL A N 1
ATOM 2107 C CA . VAL A 1 261 ? 16.264 -13.133 -25.959 1.00 95.38 261 VAL A CA 1
ATOM 2108 C C . VAL A 1 261 ? 15.180 -12.135 -26.344 1.00 95.38 261 VAL A C 1
ATOM 2110 O O . VAL A 1 261 ? 14.087 -12.137 -25.777 1.00 95.38 261 VAL A O 1
ATOM 2113 N N . ASP A 1 262 ? 15.505 -11.285 -27.313 1.00 96.69 262 ASP A N 1
ATOM 2114 C CA . ASP A 1 262 ? 14.613 -10.306 -27.925 1.00 96.69 262 ASP A CA 1
ATOM 2115 C C . ASP A 1 262 ? 14.456 -10.653 -29.411 1.00 96.69 262 ASP A C 1
ATOM 2117 O O . ASP A 1 262 ? 15.445 -10.666 -30.149 1.00 96.69 262 ASP A O 1
ATOM 2121 N N . ARG A 1 263 ? 13.228 -10.961 -29.842 1.00 96.38 263 ARG A N 1
ATOM 2122 C CA . ARG A 1 263 ? 12.864 -11.051 -31.261 1.00 96.38 263 ARG A CA 1
ATOM 2123 C C . ARG A 1 263 ? 12.013 -9.857 -31.639 1.00 96.38 263 ARG A C 1
ATOM 2125 O O . ARG A 1 263 ? 10.910 -9.694 -31.118 1.00 96.38 263 ARG A O 1
ATOM 2132 N N . ASN A 1 264 ? 12.484 -9.083 -32.607 1.00 96.81 264 ASN A N 1
ATOM 2133 C CA . ASN A 1 264 ? 11.660 -8.054 -33.231 1.00 96.81 264 ASN A CA 1
ATOM 2134 C C . ASN A 1 264 ? 10.539 -8.684 -34.089 1.00 96.81 264 ASN A C 1
ATOM 2136 O O . ASN A 1 264 ? 10.505 -9.900 -34.307 1.00 96.81 264 ASN A O 1
ATOM 2140 N N . ALA A 1 265 ? 9.615 -7.859 -34.584 1.00 95.12 265 ALA A N 1
ATOM 2141 C CA . ALA A 1 265 ? 8.466 -8.329 -35.355 1.00 95.12 265 ALA A CA 1
ATOM 2142 C C . ALA A 1 265 ? 8.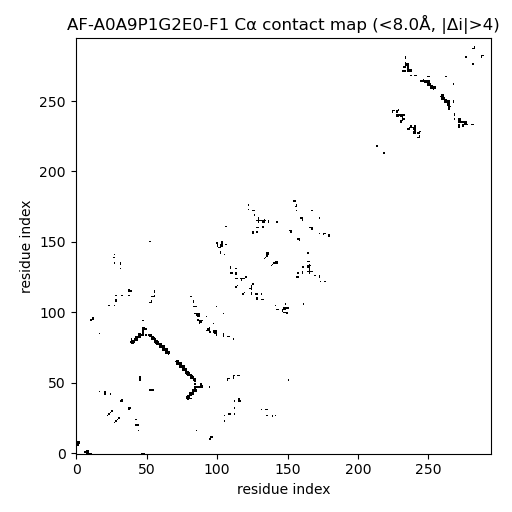866 -9.133 -36.603 1.00 95.12 265 ALA A C 1
ATOM 2144 O O . ALA A 1 265 ? 8.274 -10.177 -36.853 1.00 95.12 265 ALA A O 1
ATOM 2145 N N . GLU A 1 266 ? 9.888 -8.702 -37.350 1.00 96.56 266 GLU A N 1
ATOM 2146 C CA . GLU A 1 266 ? 10.368 -9.416 -38.543 1.00 96.56 266 GLU A CA 1
ATOM 2147 C C . GLU A 1 266 ? 10.878 -10.818 -38.193 1.00 96.56 266 GLU A C 1
ATOM 2149 O O . GLU A 1 266 ? 10.490 -11.799 -38.823 1.00 96.56 266 GLU A O 1
ATOM 2154 N N . GLN A 1 267 ? 11.692 -10.928 -37.140 1.00 96.19 267 GLN A N 1
ATOM 2155 C CA . GLN A 1 267 ? 12.222 -12.202 -36.657 1.00 96.19 267 GLN A CA 1
ATOM 2156 C C . GLN A 1 267 ? 11.117 -13.119 -36.130 1.00 96.19 267 GLN A C 1
ATOM 2158 O O . GLN A 1 267 ? 11.203 -14.338 -36.287 1.00 96.19 267 GLN A O 1
ATOM 2163 N N . PHE A 1 268 ? 10.084 -12.564 -35.490 1.00 94.94 268 PHE A N 1
ATOM 2164 C CA . PHE A 1 268 ? 8.980 -13.373 -34.989 1.00 94.94 268 PHE A CA 1
ATOM 2165 C C . PHE A 1 268 ? 8.038 -13.822 -36.112 1.00 94.94 268 PHE A C 1
ATOM 2167 O O . PHE A 1 268 ? 7.629 -14.977 -36.128 1.00 94.94 268 PHE A O 1
ATOM 2174 N N . ILE A 1 269 ? 7.765 -12.964 -37.096 1.00 94.88 269 ILE A N 1
ATOM 2175 C CA . ILE A 1 269 ? 6.983 -13.322 -38.284 1.00 94.88 269 ILE A CA 1
ATOM 2176 C C . ILE A 1 269 ? 7.699 -14.402 -39.103 1.00 94.88 269 ILE A C 1
ATOM 2178 O O . ILE A 1 269 ? 7.065 -15.382 -39.485 1.00 94.88 269 ILE A O 1
ATOM 2182 N N . ALA A 1 270 ? 9.013 -14.269 -39.316 1.00 94.88 270 ALA A N 1
ATOM 2183 C CA . ALA A 1 270 ? 9.811 -15.304 -39.974 1.00 94.88 270 ALA A CA 1
ATOM 2184 C C . ALA A 1 270 ? 9.733 -16.634 -39.209 1.00 94.88 270 ALA A C 1
ATOM 2186 O O . ALA A 1 270 ? 9.547 -17.691 -39.804 1.00 94.88 270 ALA A O 1
ATOM 2187 N N . TYR A 1 271 ? 9.772 -16.581 -37.873 1.00 91.81 271 TYR A N 1
ATOM 2188 C CA . TYR A 1 271 ? 9.543 -17.764 -37.048 1.00 91.81 271 TYR A CA 1
ATOM 2189 C C . TYR A 1 271 ? 8.146 -18.366 -37.263 1.00 91.81 271 TYR A C 1
ATOM 2191 O O . TYR A 1 271 ? 8.051 -19.579 -37.392 1.00 91.81 271 TYR A O 1
ATOM 2199 N N . VAL A 1 272 ? 7.072 -17.572 -37.340 1.00 91.94 272 VAL A N 1
ATOM 2200 C CA . VAL A 1 272 ? 5.717 -18.084 -37.646 1.00 91.94 272 VAL A CA 1
ATOM 2201 C C . VAL A 1 272 ? 5.682 -18.778 -39.015 1.00 91.94 272 VAL A C 1
ATOM 2203 O O . VAL A 1 272 ? 5.106 -19.857 -39.135 1.00 91.94 272 VAL A O 1
ATOM 2206 N N . GLU A 1 273 ? 6.344 -18.208 -40.025 1.00 90.94 273 GLU A N 1
ATOM 2207 C CA . GLU A 1 273 ? 6.429 -18.772 -41.380 1.00 90.94 273 GLU A CA 1
ATOM 2208 C C . GLU A 1 273 ? 7.179 -20.117 -41.423 1.00 90.94 273 GLU A C 1
ATOM 2210 O O . GLU A 1 273 ? 6.778 -21.056 -42.123 1.00 90.94 273 GLU A O 1
ATOM 2215 N N . GLU A 1 274 ? 8.269 -20.218 -40.660 1.00 88.81 274 GLU A N 1
ATOM 2216 C CA . GLU A 1 274 ? 9.093 -21.423 -40.546 1.00 88.81 274 GLU A CA 1
ATOM 2217 C C . GLU A 1 274 ? 8.420 -22.514 -39.703 1.00 88.81 274 GLU A C 1
ATOM 2219 O O . GLU A 1 274 ? 8.588 -23.707 -39.969 1.00 88.81 274 GLU A O 1
ATOM 2224 N N . ASN A 1 275 ? 7.626 -22.124 -38.706 1.00 77.38 275 ASN A N 1
ATOM 2225 C CA . ASN A 1 275 ? 7.017 -23.013 -37.721 1.00 77.38 275 ASN A CA 1
ATOM 2226 C C . ASN A 1 275 ? 5.719 -23.653 -38.247 1.00 77.38 275 ASN A C 1
ATOM 2228 O O . ASN A 1 275 ? 4.671 -23.634 -37.597 1.00 77.38 275 ASN A O 1
ATOM 2232 N N . LYS A 1 276 ? 5.790 -24.243 -39.447 1.00 62.84 276 LYS A N 1
ATOM 2233 C CA . LYS A 1 276 ? 4.673 -24.945 -40.089 1.00 62.84 276 LYS A CA 1
ATOM 2234 C C . LYS A 1 276 ? 4.225 -26.109 -39.210 1.00 62.84 276 LYS A C 1
ATOM 2236 O O . LYS A 1 276 ? 4.902 -27.131 -39.152 1.00 62.84 276 LYS A O 1
ATOM 2241 N N . LYS A 1 277 ? 3.068 -25.942 -38.557 1.00 63.47 277 LYS A N 1
ATOM 2242 C CA . LYS A 1 277 ? 2.384 -26.940 -37.716 1.00 63.47 277 LYS A CA 1
ATOM 2243 C C . LYS A 1 277 ? 3.346 -27.675 -36.787 1.00 63.47 277 LYS A C 1
ATOM 2245 O O . LYS A 1 277 ? 3.684 -28.830 -37.030 1.00 63.47 277 LYS A O 1
ATOM 2250 N N . SER A 1 278 ? 3.763 -27.020 -35.705 1.00 59.47 278 SER A N 1
ATOM 2251 C CA . SER A 1 278 ? 4.535 -27.692 -34.658 1.00 59.47 278 SER A CA 1
ATOM 2252 C C . SER A 1 278 ? 3.754 -28.911 -34.133 1.00 59.47 278 SER A C 1
ATOM 2254 O O . SER A 1 278 ? 2.706 -28.731 -33.504 1.00 59.47 278 SER A O 1
ATOM 2256 N N . PRO A 1 279 ? 4.238 -30.153 -34.351 1.00 62.09 279 PRO A N 1
ATOM 2257 C CA . PRO A 1 279 ? 3.552 -31.356 -33.877 1.00 62.09 279 PRO A CA 1
ATOM 2258 C C . PRO A 1 279 ? 3.410 -31.356 -32.355 1.00 62.09 279 PRO A C 1
ATOM 2260 O O . PRO A 1 279 ? 2.422 -31.847 -31.826 1.00 62.09 279 PRO A O 1
ATOM 2263 N N . HIS A 1 280 ? 4.377 -30.741 -31.670 1.00 62.44 280 HIS A N 1
ATOM 2264 C CA . HIS A 1 280 ? 4.374 -30.557 -30.227 1.00 62.44 280 HIS A CA 1
ATOM 2265 C C . HIS A 1 280 ? 3.263 -29.601 -29.773 1.00 62.44 280 HIS A C 1
ATOM 2267 O O . HIS A 1 280 ? 2.594 -29.884 -28.791 1.00 62.44 280 HIS A O 1
ATOM 2273 N N . LEU A 1 281 ? 3.031 -28.479 -30.468 1.00 59.00 281 LEU A N 1
ATOM 2274 C CA . LEU A 1 281 ? 1.949 -27.549 -30.099 1.00 59.00 281 LEU A CA 1
ATOM 2275 C C . LEU A 1 281 ? 0.561 -28.106 -30.440 1.00 59.00 281 LEU A C 1
ATOM 2277 O O . LEU A 1 281 ? -0.395 -27.828 -29.720 1.00 59.00 281 LEU A O 1
ATOM 2281 N N . ALA A 1 282 ? 0.456 -28.949 -31.472 1.00 64.88 282 ALA A N 1
ATOM 2282 C CA . ALA A 1 282 ? -0.795 -29.612 -31.839 1.00 64.88 282 ALA A CA 1
ATOM 2283 C C . ALA A 1 282 ? -1.350 -30.536 -30.734 1.00 64.88 282 ALA A C 1
ATOM 2285 O O . ALA A 1 282 ? -2.554 -30.776 -30.694 1.00 64.88 282 ALA A O 1
ATOM 2286 N N . GLU A 1 283 ? -0.508 -31.042 -29.825 1.00 61.69 283 GLU A N 1
ATOM 2287 C CA . GLU A 1 283 ? -0.947 -31.860 -28.681 1.00 61.69 283 GLU A CA 1
ATOM 2288 C C . GLU A 1 283 ? -1.648 -31.037 -27.587 1.00 61.69 283 GLU A C 1
ATOM 2290 O O . GLU A 1 283 ? -2.477 -31.574 -26.847 1.00 61.69 283 GLU A O 1
ATOM 2295 N N . TYR A 1 284 ? -1.369 -29.733 -27.520 1.00 60.50 284 TYR A N 1
ATOM 2296 C CA . TYR A 1 284 ? -1.899 -28.820 -26.504 1.00 60.50 284 TYR A CA 1
ATOM 2297 C C . TYR A 1 284 ? -2.993 -27.881 -27.034 1.00 60.50 284 TYR A C 1
ATOM 2299 O O . TYR A 1 284 ? -3.541 -27.108 -26.250 1.00 60.50 284 TYR A O 1
ATOM 2307 N N . ASP A 1 285 ? -3.337 -27.940 -28.329 1.00 59.75 285 ASP A N 1
ATOM 2308 C CA . ASP A 1 285 ? -4.473 -27.197 -28.885 1.00 59.75 285 ASP A CA 1
ATOM 2309 C C . ASP A 1 285 ? -5.781 -27.991 -28.657 1.00 59.75 285 ASP A C 1
ATOM 2311 O O . ASP A 1 285 ? -5.993 -29.042 -29.279 1.00 59.75 285 ASP A O 1
ATOM 2315 N N . PRO A 1 286 ? -6.688 -27.520 -27.778 1.00 55.31 286 PRO A N 1
ATOM 2316 C CA . PRO A 1 286 ? -7.918 -28.236 -27.441 1.00 55.31 286 PRO A CA 1
ATOM 2317 C C . PRO A 1 286 ? -8.860 -28.431 -28.641 1.00 55.31 286 PRO A C 1
ATOM 2319 O O . PRO A 1 286 ? -9.701 -29.329 -28.608 1.00 55.31 286 PRO A O 1
ATOM 2322 N N . ARG A 1 287 ? -8.701 -27.667 -29.734 1.00 58.53 287 ARG A N 1
ATOM 2323 C CA . ARG A 1 287 ? -9.485 -27.837 -30.971 1.00 58.53 287 ARG A CA 1
ATOM 2324 C C . ARG A 1 287 ? -9.096 -29.100 -31.745 1.00 58.53 287 ARG A C 1
ATOM 2326 O O . ARG A 1 287 ? -9.920 -29.646 -32.473 1.00 58.53 287 ARG A O 1
ATOM 2333 N N . TRP A 1 288 ? -7.875 -29.606 -31.559 1.00 50.53 288 TRP A N 1
ATOM 2334 C CA . TRP A 1 288 ? -7.370 -30.811 -32.232 1.00 50.53 288 TRP A CA 1
ATOM 2335 C C . TRP A 1 288 ? -7.576 -32.097 -31.427 1.00 50.53 288 TRP A C 1
ATOM 2337 O O . TRP A 1 288 ? -7.604 -33.189 -32.001 1.00 50.53 288 TRP A O 1
ATOM 2347 N N . GLN A 1 289 ? -7.794 -31.990 -30.115 1.00 52.88 289 GLN A N 1
ATOM 2348 C CA . GLN A 1 289 ? -8.075 -33.147 -29.259 1.00 52.88 289 GLN A CA 1
ATOM 2349 C C . GLN A 1 289 ? -9.438 -33.799 -29.572 1.00 52.88 289 GLN A C 1
ATOM 2351 O O . GLN A 1 289 ? -9.601 -35.001 -29.374 1.00 52.88 289 GLN A O 1
ATOM 2356 N N . GLY A 1 290 ? -10.380 -33.058 -30.171 1.00 47.88 290 GLY A N 1
ATOM 2357 C CA . GLY A 1 290 ? -11.674 -33.583 -30.632 1.00 47.88 290 GLY A CA 1
ATOM 2358 C C . GLY A 1 290 ? -11.621 -34.472 -31.885 1.00 47.88 290 GLY A C 1
ATOM 2359 O O . GLY A 1 290 ? -12.592 -35.165 -32.174 1.00 47.88 290 GLY A O 1
ATOM 2360 N N . ILE A 1 291 ? -10.504 -34.497 -32.626 1.00 47.06 291 ILE A N 1
ATOM 2361 C CA . ILE A 1 291 ? -10.392 -35.239 -33.899 1.00 47.06 291 ILE A CA 1
ATOM 2362 C C . ILE A 1 291 ? -9.803 -36.652 -33.697 1.00 47.06 291 ILE A C 1
ATOM 2364 O O . ILE A 1 291 ? -10.001 -37.531 -34.532 1.00 47.06 291 ILE A O 1
ATOM 2368 N N . ARG A 1 292 ? -9.131 -36.934 -32.568 1.00 44.66 292 ARG A N 1
ATOM 2369 C CA . ARG A 1 292 ? -8.465 -38.234 -32.325 1.00 44.66 292 ARG A CA 1
ATOM 2370 C C . ARG A 1 292 ? -9.362 -39.352 -31.765 1.00 44.66 292 ARG A C 1
ATOM 2372 O O . ARG A 1 292 ? -8.884 -40.473 -31.641 1.00 44.66 292 ARG A O 1
ATOM 2379 N N . HIS A 1 293 ? -10.640 -39.096 -31.478 1.00 43.59 293 HIS A N 1
ATOM 2380 C CA . HIS A 1 293 ? -11.590 -40.125 -31.008 1.00 43.59 293 HIS A CA 1
ATOM 2381 C C . HIS A 1 293 ? -12.624 -40.568 -32.059 1.00 43.59 293 HIS A C 1
ATOM 2383 O O . HIS A 1 293 ? -13.622 -41.199 -31.722 1.00 43.59 293 HIS A O 1
ATOM 2389 N N . GLY A 1 294 ? -12.371 -40.267 -33.334 1.00 44.28 294 GLY A N 1
ATOM 2390 C CA . GLY A 1 294 ? -13.179 -40.717 -34.468 1.00 44.28 294 GLY A CA 1
ATOM 2391 C C . GLY A 1 294 ? -12.403 -41.587 -35.456 1.00 44.28 294 GLY A C 1
ATOM 2392 O O . GLY A 1 294 ? -12.377 -41.246 -36.634 1.00 44.28 294 GLY A O 1
ATOM 2393 N N . GLN A 1 295 ? -11.766 -42.669 -34.992 1.00 36.38 295 GLN A N 1
ATOM 2394 C CA . GLN A 1 295 ? -11.385 -43.845 -35.793 1.00 36.38 295 GLN A CA 1
ATOM 2395 C C . GLN A 1 295 ? -11.452 -45.107 -34.937 1.00 36.38 295 GLN A C 1
ATOM 2397 O O . GLN A 1 295 ? -11.032 -45.032 -33.761 1.00 36.38 295 GLN A O 1
#